Protein AF-A0AAU3M8M6-F1 (afdb_monomer_lite)

Sequence (245 aa):
MRLLRQAVAAGRGLPVDLGVGVGWRAYPLQCPDAAHIHREDGTSAPWRAQISAIELTFELHMLRAAVYVFVAALSLMRDSEVQEIQRDAVRTYFGSPAIVSRKTKMDPARPELHWWIIEPVAEALAVLEELSWHSTHLFVALAPPTGKQAHTEPGIQSEAEIDFFINGVNTTAHQPGLAKIPPAHVRSHMFRKTMSQLAGREPDSEIALGLQLKHAARRAFANRTTQAYAQMDASWAKEFDTELQ

Structure (mmCIF, N/CA/C/O backbone):
data_AF-A0AAU3M8M6-F1
#
_entry.id   AF-A0AAU3M8M6-F1
#
loop_
_atom_site.group_PDB
_atom_site.id
_atom_site.type_symbol
_atom_site.label_atom_id
_atom_site.label_alt_id
_atom_site.label_comp_id
_atom_site.label_asym_id
_atom_site.label_entity_id
_atom_site.label_seq_id
_atom_site.pdbx_PDB_ins_code
_atom_site.Cartn_x
_atom_site.Cartn_y
_atom_site.Cartn_z
_atom_site.occupancy
_atom_site.B_iso_or_equiv
_atom_site.auth_seq_id
_atom_site.auth_comp_id
_atom_site.auth_asym_id
_atom_site.auth_atom_id
_atom_site.pdbx_PDB_model_num
ATOM 1 N N . MET A 1 1 ? -30.206 -4.892 7.466 1.00 55.91 1 MET A N 1
ATOM 2 C CA . MET A 1 1 ? -31.264 -4.514 8.445 1.00 55.91 1 MET A CA 1
ATOM 3 C C . MET A 1 1 ? -31.462 -5.493 9.610 1.00 55.91 1 MET A C 1
ATOM 5 O O . MET A 1 1 ? -31.703 -5.018 10.713 1.00 55.91 1 MET A O 1
ATOM 9 N N . ARG A 1 2 ? -31.397 -6.823 9.419 1.00 69.44 2 ARG A N 1
ATOM 10 C CA . ARG A 1 2 ? -31.685 -7.817 10.481 1.00 69.44 2 ARG A CA 1
ATOM 11 C C . ARG A 1 2 ? -30.751 -7.719 11.701 1.00 69.44 2 ARG A C 1
ATOM 13 O O . ARG A 1 2 ? -31.241 -7.665 12.823 1.00 69.44 2 ARG A O 1
ATOM 20 N N . LEU A 1 3 ? -29.442 -7.602 11.466 1.00 66.12 3 LEU A N 1
ATOM 21 C CA . LEU A 1 3 ? -28.418 -7.455 12.514 1.00 66.12 3 LEU A CA 1
ATOM 22 C C . LEU A 1 3 ? -28.620 -6.197 13.373 1.00 66.12 3 LEU A C 1
ATOM 24 O O . LEU A 1 3 ? -28.577 -6.273 14.598 1.00 66.12 3 LEU A O 1
ATOM 28 N N . LEU A 1 4 ? -28.927 -5.060 12.739 1.00 65.44 4 LEU A N 1
ATOM 29 C CA . LEU A 1 4 ? -29.170 -3.796 13.440 1.00 65.44 4 LEU A CA 1
ATOM 30 C C . LEU A 1 4 ? -30.402 -3.892 14.357 1.00 65.44 4 LEU A C 1
ATOM 32 O O . LEU A 1 4 ? -30.331 -3.529 15.525 1.00 65.44 4 LEU A O 1
ATOM 36 N N . ARG A 1 5 ? -31.516 -4.455 13.861 1.00 71.00 5 ARG A N 1
ATOM 37 C CA . ARG A 1 5 ? -32.740 -4.646 14.664 1.00 71.00 5 ARG A CA 1
ATOM 38 C C . ARG A 1 5 ? -32.508 -5.569 15.865 1.00 71.00 5 ARG A C 1
ATOM 40 O O . ARG A 1 5 ? -33.007 -5.284 16.947 1.00 71.00 5 ARG A O 1
ATOM 47 N N . GLN A 1 6 ? -31.731 -6.640 15.693 1.00 72.88 6 GLN A N 1
ATOM 48 C CA . GLN A 1 6 ? -31.365 -7.543 16.791 1.00 72.88 6 GLN A CA 1
ATOM 49 C C . GLN A 1 6 ? -30.476 -6.857 17.836 1.00 72.88 6 GLN A C 1
ATOM 51 O O . GLN A 1 6 ? -30.674 -7.058 19.030 1.00 72.88 6 GLN A O 1
ATOM 56 N N . ALA A 1 7 ? -29.516 -6.033 17.409 1.00 69.75 7 ALA A N 1
ATOM 57 C CA . ALA A 1 7 ? -28.653 -5.290 18.324 1.00 69.75 7 ALA A CA 1
ATOM 58 C C . ALA A 1 7 ? -29.422 -4.224 19.124 1.00 69.75 7 ALA A C 1
ATOM 60 O O . ALA A 1 7 ? -29.178 -4.077 20.322 1.00 69.75 7 ALA A O 1
ATOM 61 N N . VAL A 1 8 ? -30.388 -3.550 18.488 1.00 72.50 8 VAL A N 1
ATOM 62 C CA . VAL A 1 8 ? -31.309 -2.608 19.144 1.00 72.50 8 VAL A CA 1
ATOM 63 C C . VAL A 1 8 ? -32.175 -3.322 20.182 1.00 72.50 8 VAL A C 1
ATOM 65 O O . VAL A 1 8 ? -32.212 -2.887 21.329 1.00 72.50 8 VAL A O 1
ATOM 68 N N . ALA A 1 9 ? -32.809 -4.442 19.817 1.00 75.44 9 ALA A N 1
ATOM 69 C CA . ALA A 1 9 ? -33.641 -5.225 20.736 1.00 75.44 9 ALA A CA 1
ATOM 70 C C . ALA A 1 9 ? -32.854 -5.763 21.946 1.00 75.44 9 ALA A C 1
ATOM 72 O O . ALA A 1 9 ? -33.399 -5.870 23.038 1.00 75.44 9 ALA A O 1
ATOM 73 N N . ALA A 1 10 ? -31.565 -6.061 21.762 1.00 76.50 10 ALA A N 1
ATOM 74 C CA . ALA A 1 10 ? -30.670 -6.520 22.821 1.00 76.50 10 ALA A CA 1
ATOM 75 C C . ALA A 1 10 ? -30.038 -5.381 23.651 1.00 76.50 10 ALA A C 1
ATOM 77 O O . ALA A 1 10 ? -29.190 -5.653 24.495 1.00 76.50 10 ALA A O 1
ATOM 78 N N . GLY A 1 11 ? -30.378 -4.110 23.394 1.00 73.62 11 GLY A N 1
ATOM 79 C CA . GLY A 1 11 ? -29.867 -2.969 24.164 1.00 73.62 11 GLY A CA 1
ATOM 80 C C . GLY A 1 11 ? -28.364 -2.699 24.014 1.00 73.62 11 GLY A C 1
ATOM 81 O O . GLY A 1 11 ? -27.801 -1.942 24.799 1.00 73.62 11 GLY A O 1
ATOM 82 N N . ARG A 1 12 ? -27.698 -3.264 22.997 1.00 72.19 12 ARG A N 1
ATOM 83 C CA . ARG A 1 12 ? -26.227 -3.231 22.824 1.00 72.19 12 ARG A CA 1
ATOM 84 C C . ARG A 1 12 ? -25.666 -1.903 22.291 1.00 72.19 12 ARG A C 1
ATOM 86 O O . ARG A 1 12 ? -24.625 -1.889 21.643 1.00 72.19 12 ARG A O 1
ATOM 93 N N . GLY A 1 13 ? -26.382 -0.800 22.483 1.00 70.88 13 GLY A N 1
ATOM 94 C CA . GLY A 1 13 ? -25.995 0.493 21.924 1.00 70.88 13 GLY A CA 1
ATOM 95 C C . GLY A 1 13 ? -25.036 1.233 22.848 1.00 70.88 13 GLY A C 1
ATOM 96 O O . GLY A 1 13 ? -25.427 1.550 23.971 1.00 70.88 13 GLY A O 1
ATOM 97 N N . LEU A 1 14 ? -23.835 1.552 22.375 1.00 72.44 14 LEU A N 1
ATOM 98 C CA . LEU A 1 14 ? -22.870 2.397 23.079 1.00 72.44 14 LEU A CA 1
ATOM 99 C C . LEU A 1 14 ? -23.146 3.875 22.772 1.00 72.44 14 LEU A C 1
ATOM 101 O O . LEU A 1 14 ? -23.375 4.201 21.605 1.00 72.44 14 LEU A O 1
ATOM 105 N N . PRO A 1 15 ? -23.150 4.776 23.768 1.00 68.94 15 PRO A N 1
ATOM 106 C CA . PRO A 1 15 ? -23.273 6.207 23.510 1.00 68.94 15 PRO A CA 1
ATOM 107 C C . PRO A 1 15 ? -22.073 6.698 22.695 1.00 68.94 15 PRO A C 1
ATOM 109 O O . PRO A 1 15 ? -20.937 6.307 22.955 1.00 68.94 15 PRO A O 1
ATOM 112 N N . VAL A 1 16 ? -22.335 7.540 21.698 1.00 67.44 16 VAL A N 1
ATOM 113 C CA . VAL A 1 16 ? -21.292 8.153 20.870 1.00 67.44 16 VAL A CA 1
ATOM 114 C C . VAL A 1 16 ? -21.101 9.591 21.325 1.00 67.44 16 VAL A C 1
ATOM 116 O O . VAL A 1 16 ? -22.020 10.395 21.195 1.00 67.44 16 VAL A O 1
ATOM 119 N N . ASP A 1 17 ? -19.907 9.918 21.814 1.00 58.53 17 ASP A N 1
ATOM 120 C CA . ASP A 1 17 ? -19.532 11.280 22.206 1.00 58.53 17 ASP A CA 1
ATOM 121 C C . ASP A 1 17 ? -18.518 11.856 21.205 1.00 58.53 17 ASP A C 1
ATOM 123 O O . ASP A 1 17 ? -17.348 12.074 21.4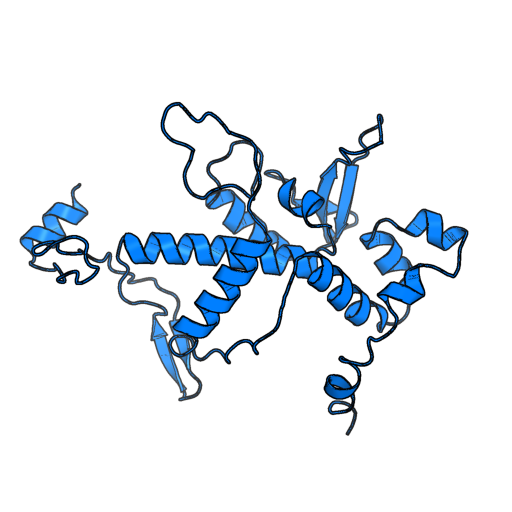98 1.00 58.53 17 ASP A O 1
ATOM 127 N N . LEU A 1 18 ? -18.951 11.986 19.946 1.00 56.84 18 LEU A N 1
ATOM 128 C CA . LEU A 1 18 ? -18.121 12.474 18.830 1.00 56.84 18 LEU A CA 1
ATOM 129 C C . LEU A 1 18 ? -18.591 13.841 18.307 1.00 56.84 18 LEU A C 1
ATOM 131 O O . LEU A 1 18 ? -18.377 14.169 17.144 1.00 56.84 18 LEU A O 1
ATOM 135 N N . GLY A 1 19 ? -19.303 14.631 19.118 1.00 54.50 19 GLY A N 1
ATOM 136 C CA . GLY A 1 19 ? -19.826 15.938 18.686 1.00 54.50 19 GLY A CA 1
ATOM 137 C C . GLY A 1 19 ? -20.916 15.870 17.601 1.00 54.50 19 GLY A C 1
ATOM 138 O O . GLY A 1 19 ? -21.359 16.901 17.108 1.00 54.50 19 GLY A O 1
ATOM 139 N N . VAL A 1 20 ? -21.398 14.668 17.259 1.00 55.75 20 VAL A N 1
ATOM 140 C CA . VAL A 1 20 ? -22.458 14.399 16.260 1.00 55.75 20 VAL A CA 1
ATOM 141 C C . VAL A 1 20 ? -23.884 14.623 16.802 1.00 55.75 20 VAL A C 1
ATOM 143 O O . VAL A 1 20 ? -24.872 14.306 16.139 1.00 55.75 20 VAL A O 1
ATOM 146 N N . GLY A 1 21 ? -23.998 15.200 18.003 1.00 53.03 21 GLY A N 1
ATOM 147 C CA . GLY A 1 21 ? -25.251 15.470 18.709 1.00 53.03 21 GLY A CA 1
ATOM 148 C C . GLY A 1 21 ? -25.563 14.450 19.810 1.00 53.03 21 GLY A C 1
ATOM 149 O O . GLY A 1 21 ? -25.192 13.280 19.737 1.00 53.03 21 GLY A O 1
ATOM 150 N N . VAL A 1 22 ? -26.264 14.904 20.851 1.00 58.38 22 VAL A N 1
ATOM 151 C CA . VAL A 1 22 ? -26.694 14.071 21.985 1.00 58.38 22 VAL A CA 1
ATOM 152 C C . VAL A 1 22 ? -27.741 13.054 21.512 1.00 58.38 22 VAL A C 1
ATOM 154 O O . VAL A 1 22 ? -28.712 13.428 20.858 1.00 58.38 22 VAL A O 1
ATOM 157 N N . GLY A 1 23 ? -27.572 11.773 21.860 1.00 67.12 23 GLY A N 1
ATOM 158 C CA . GLY A 1 23 ? -28.586 10.726 21.643 1.00 67.12 23 GLY A CA 1
ATOM 159 C C . GLY A 1 23 ? -28.255 9.664 20.588 1.00 67.12 23 GLY A C 1
ATOM 160 O O . GLY A 1 23 ? -29.011 8.701 20.451 1.00 67.12 23 GLY A O 1
ATOM 161 N N . TRP A 1 24 ? -27.126 9.771 19.883 1.00 69.94 24 TRP A N 1
ATOM 162 C CA . TRP A 1 24 ? -26.674 8.720 18.967 1.00 69.94 24 TRP A CA 1
ATOM 163 C C . TRP A 1 24 ? -26.072 7.527 19.717 1.00 69.94 24 TRP A C 1
ATOM 165 O O . TRP A 1 24 ? -25.295 7.683 20.662 1.00 69.94 24 TRP A O 1
ATOM 175 N N . ARG A 1 25 ? -26.421 6.315 19.266 1.00 73.00 25 ARG A N 1
ATOM 176 C CA . ARG A 1 25 ? -25.847 5.059 19.760 1.00 73.00 25 ARG A CA 1
ATOM 177 C C . ARG A 1 25 ? -25.165 4.294 18.634 1.00 73.00 25 ARG A C 1
ATOM 179 O O . ARG A 1 25 ? -25.778 4.037 17.599 1.00 73.00 25 ARG A O 1
ATOM 186 N N . ALA A 1 26 ? -23.923 3.887 18.860 1.00 73.19 26 ALA A N 1
ATOM 187 C CA . ALA A 1 26 ? -23.225 2.938 18.011 1.00 73.19 26 ALA A CA 1
ATOM 188 C C . ALA A 1 26 ? -23.625 1.515 18.405 1.00 73.19 26 ALA A C 1
ATOM 190 O O . ALA A 1 26 ? -23.747 1.199 19.586 1.00 73.19 26 ALA A O 1
ATOM 191 N N . TYR A 1 27 ? -23.794 0.645 17.413 1.00 79.62 27 TYR A N 1
ATOM 192 C CA . TYR A 1 27 ? -24.016 -0.785 17.617 1.00 79.62 27 TYR A CA 1
ATOM 193 C C . TYR A 1 27 ? -22.867 -1.546 16.957 1.00 79.62 27 TYR A C 1
ATOM 195 O O . TYR A 1 27 ? -22.965 -1.862 15.768 1.00 79.62 27 TYR A O 1
ATOM 203 N N . PRO A 1 28 ? -21.766 -1.790 17.688 1.00 81.75 28 PRO A N 1
ATOM 204 C CA . PRO A 1 28 ? -20.617 -2.496 17.149 1.00 81.75 28 PRO A CA 1
ATOM 205 C C . PRO A 1 28 ? -20.985 -3.905 16.684 1.00 81.75 28 PRO A C 1
ATOM 207 O O . PRO A 1 28 ? -21.738 -4.634 17.343 1.00 81.75 28 PRO A O 1
ATOM 210 N N . LEU A 1 29 ? -20.427 -4.293 15.545 1.00 84.19 29 LEU A N 1
ATOM 211 C CA . LEU A 1 29 ? -20.425 -5.671 15.084 1.00 84.19 29 LEU A CA 1
ATOM 212 C C . LEU A 1 29 ? -19.464 -6.469 15.967 1.00 84.19 29 LEU A C 1
ATOM 214 O O . LEU A 1 29 ? -18.397 -5.975 16.320 1.00 84.19 29 LEU A O 1
ATOM 218 N N . GLN A 1 30 ? -19.858 -7.683 16.349 1.00 86.94 30 GLN A N 1
ATOM 219 C CA . GLN A 1 30 ? -18.946 -8.598 17.036 1.00 86.94 30 GLN A CA 1
ATOM 220 C C . GLN A 1 30 ? -17.958 -9.168 16.020 1.00 86.94 30 GLN A C 1
ATOM 222 O O . GLN A 1 30 ? -18.367 -9.505 14.908 1.00 86.94 30 GLN A O 1
ATOM 227 N N . CYS A 1 31 ? -16.704 -9.328 16.429 1.00 87.38 31 CYS A N 1
ATOM 228 C CA . CYS A 1 31 ? -15.645 -9.916 15.615 1.00 87.38 31 CYS A CA 1
ATOM 229 C C . CYS A 1 31 ? -15.162 -11.226 16.267 1.00 87.38 31 CYS A C 1
ATOM 231 O O . CYS A 1 31 ? -14.062 -11.257 16.815 1.00 87.38 31 CYS A O 1
ATOM 233 N N . PRO A 1 32 ? -15.984 -12.294 16.285 1.00 87.19 32 PRO A N 1
ATOM 234 C CA . PRO A 1 32 ? -15.625 -13.545 16.959 1.00 87.19 32 PRO A CA 1
ATOM 235 C C . PRO A 1 32 ? -14.409 -14.233 16.324 1.00 87.19 32 PRO A C 1
ATOM 237 O O . PRO A 1 32 ? -13.659 -14.896 17.029 1.00 87.19 32 PRO A O 1
ATOM 240 N N . ASP A 1 33 ? -14.197 -14.015 15.024 1.00 87.94 33 ASP A N 1
ATOM 241 C CA . ASP A 1 33 ? -13.114 -14.617 14.239 1.00 87.94 33 ASP A CA 1
ATOM 242 C C . ASP A 1 33 ? -11.912 -13.669 14.075 1.00 87.94 33 ASP A C 1
ATOM 244 O O . ASP A 1 33 ? -11.086 -13.841 13.179 1.00 87.94 33 ASP A O 1
ATOM 248 N N . ALA A 1 34 ? -11.821 -12.616 14.899 1.00 87.69 34 ALA A N 1
ATOM 249 C CA . ALA A 1 34 ? -10.684 -11.707 14.851 1.00 87.69 34 ALA A CA 1
ATOM 250 C C . ALA A 1 34 ? -9.384 -12.452 15.180 1.00 87.69 34 ALA A C 1
ATOM 252 O O . ALA A 1 34 ? -9.302 -13.168 16.180 1.00 87.69 34 ALA A O 1
ATOM 253 N N . ALA A 1 35 ? -8.352 -12.229 14.363 1.00 87.56 35 ALA A N 1
ATOM 254 C CA . ALA A 1 35 ? -7.033 -12.807 14.579 1.00 87.56 35 ALA A CA 1
ATOM 255 C C . ALA A 1 35 ? -6.506 -12.469 15.980 1.00 87.56 35 ALA A C 1
ATOM 257 O O . ALA A 1 35 ? -6.684 -11.353 16.468 1.00 87.56 35 ALA A O 1
ATOM 258 N N . HIS A 1 36 ? -5.853 -13.428 16.627 1.00 88.25 36 HIS A N 1
ATOM 259 C CA . HIS A 1 36 ? -5.263 -13.231 17.944 1.00 88.25 36 HIS A CA 1
ATOM 260 C C . HIS A 1 36 ? -3.882 -12.582 17.837 1.00 88.25 36 HIS A C 1
ATOM 262 O O . HIS A 1 36 ? -3.052 -13.002 17.036 1.00 88.25 36 HIS A O 1
ATOM 268 N N . ILE A 1 37 ? -3.627 -11.583 18.681 1.00 85.75 37 ILE A N 1
ATOM 269 C CA . ILE A 1 37 ? -2.333 -10.911 18.795 1.00 85.75 37 ILE A CA 1
ATOM 270 C C . ILE A 1 37 ? -1.634 -11.402 20.052 1.00 85.75 37 ILE A C 1
ATOM 272 O O . ILE A 1 37 ? -2.220 -11.405 21.138 1.00 85.75 37 ILE A O 1
ATOM 276 N N . HIS A 1 38 ? -0.376 -11.797 19.886 1.00 83.75 38 HIS A N 1
ATOM 277 C CA . HIS A 1 38 ? 0.538 -12.087 20.981 1.00 83.75 38 HIS A CA 1
ATOM 278 C C . HIS A 1 38 ? 1.194 -10.790 21.441 1.00 83.75 38 HIS A C 1
ATOM 280 O O . HIS A 1 38 ? 1.774 -10.068 20.634 1.00 83.75 38 HIS A O 1
ATOM 286 N N . ARG A 1 39 ? 1.082 -10.492 22.732 1.00 78.62 39 ARG A N 1
ATOM 287 C CA . ARG A 1 39 ? 1.685 -9.308 23.344 1.00 78.62 39 ARG A CA 1
ATOM 288 C C . ARG A 1 39 ? 3.022 -9.651 23.990 1.00 78.62 39 ARG A C 1
ATOM 290 O O . ARG A 1 39 ? 3.285 -10.808 24.313 1.00 78.62 39 ARG A O 1
ATOM 297 N N . GLU A 1 40 ? 3.839 -8.627 24.224 1.00 76.88 40 GLU A N 1
ATOM 298 C CA . GLU A 1 40 ? 5.141 -8.760 24.897 1.00 76.88 40 GLU A CA 1
ATOM 299 C C . GLU A 1 40 ? 5.027 -9.362 26.307 1.00 76.88 40 GLU A C 1
ATOM 301 O O . GLU A 1 40 ? 5.936 -10.049 26.764 1.00 76.88 40 GLU A O 1
ATOM 306 N N . ASP A 1 41 ? 3.889 -9.167 26.978 1.00 81.19 41 ASP A N 1
ATOM 307 C CA . ASP A 1 41 ? 3.590 -9.741 28.295 1.00 81.19 41 ASP A CA 1
ATOM 308 C C . ASP A 1 41 ? 3.215 -11.240 28.260 1.00 81.19 41 ASP A C 1
ATOM 310 O O . ASP A 1 41 ? 2.864 -11.820 29.289 1.00 81.19 41 ASP A O 1
ATOM 314 N N . GLY A 1 42 ? 3.276 -11.881 27.086 1.00 83.31 42 GLY A N 1
ATOM 315 C CA . GLY A 1 42 ? 2.946 -13.291 26.878 1.00 83.31 42 GLY A CA 1
ATOM 316 C C . GLY A 1 42 ? 1.447 -13.578 26.762 1.00 83.31 42 GLY A C 1
ATOM 317 O O . GLY A 1 42 ? 1.058 -14.728 26.546 1.00 83.31 42 GLY A O 1
ATOM 318 N N . THR A 1 43 ? 0.585 -12.562 26.877 1.00 84.94 43 THR A N 1
ATOM 319 C CA . THR A 1 43 ? -0.859 -12.736 26.705 1.00 84.94 43 THR A CA 1
ATOM 320 C C . THR A 1 43 ? -1.248 -12.809 25.231 1.00 84.94 43 THR A C 1
ATOM 322 O O . THR A 1 43 ? -0.577 -12.281 24.342 1.00 84.94 43 THR A O 1
ATOM 325 N N . SER A 1 44 ? -2.376 -13.470 24.967 1.00 86.69 44 SER A N 1
ATOM 326 C CA . SER A 1 44 ? -3.021 -13.492 23.658 1.00 86.69 44 SER A CA 1
ATOM 327 C C . SER A 1 44 ? -4.448 -12.983 23.792 1.00 86.69 44 SER A C 1
ATOM 329 O O . SER A 1 44 ? -5.178 -13.382 24.700 1.00 86.69 44 SER A O 1
ATOM 331 N N . ALA A 1 45 ? -4.850 -12.093 22.895 1.00 85.19 45 ALA A N 1
ATOM 332 C CA . ALA A 1 45 ? -6.224 -11.619 22.801 1.00 85.19 45 ALA A CA 1
ATOM 333 C C . ALA A 1 45 ? -6.585 -11.376 21.335 1.00 85.19 45 ALA A C 1
ATOM 335 O O . ALA A 1 45 ? -5.682 -11.106 20.540 1.00 85.19 45 ALA A O 1
ATOM 336 N N . PRO A 1 46 ? -7.878 -11.418 20.968 1.00 88.62 46 PRO A N 1
ATOM 337 C CA . PRO A 1 46 ? -8.290 -10.987 19.640 1.00 88.62 46 PRO A CA 1
ATOM 338 C C . PRO A 1 46 ? -7.800 -9.558 19.391 1.00 88.62 46 PRO A C 1
ATOM 340 O O . PRO A 1 46 ? -7.884 -8.709 20.283 1.00 88.62 46 PRO A O 1
ATOM 343 N N . TRP A 1 47 ? -7.331 -9.289 18.172 1.00 85.25 47 TRP A N 1
ATOM 344 C CA . TRP A 1 47 ? -6.942 -7.955 17.710 1.00 85.25 47 TRP A CA 1
ATOM 345 C C . TRP A 1 47 ? -8.031 -6.936 18.031 1.00 85.25 47 TRP A C 1
ATOM 347 O O . TRP A 1 47 ? -7.752 -5.832 18.495 1.00 85.25 47 TRP A O 1
ATOM 357 N N . ARG A 1 48 ? -9.290 -7.342 17.839 1.00 86.12 48 ARG A N 1
ATOM 358 C CA . ARG A 1 48 ? -10.454 -6.533 18.159 1.00 86.12 48 ARG A CA 1
ATOM 359 C C . ARG A 1 48 ? -11.652 -7.432 18.455 1.00 86.12 48 ARG A C 1
ATOM 361 O O . ARG A 1 48 ? -11.988 -8.290 17.652 1.00 86.12 48 ARG A O 1
ATOM 368 N N . ALA A 1 49 ? -12.327 -7.222 19.585 1.00 88.25 49 ALA A N 1
ATOM 369 C CA . ALA A 1 49 ? -13.529 -7.991 19.931 1.00 88.25 49 ALA A CA 1
ATOM 370 C C . ALA A 1 49 ? -14.795 -7.464 19.227 1.00 88.25 49 ALA A C 1
ATOM 372 O O . ALA A 1 49 ? -15.734 -8.218 18.964 1.00 88.25 49 ALA A O 1
ATOM 373 N N . GLN A 1 50 ? -14.837 -6.157 18.949 1.00 88.25 50 GLN A N 1
ATOM 374 C CA . GLN A 1 50 ? -15.980 -5.474 18.346 1.00 88.25 50 GLN A CA 1
ATOM 375 C C . GLN A 1 50 ? -15.540 -4.298 17.473 1.00 88.25 50 GLN A C 1
ATOM 377 O O . GLN A 1 50 ? -14.566 -3.618 17.796 1.00 88.25 50 GLN A O 1
ATOM 382 N N . ILE A 1 51 ? -16.289 -4.010 16.410 1.00 86.81 51 ILE A N 1
ATOM 383 C CA . ILE A 1 51 ? -16.008 -2.885 15.514 1.00 86.81 51 ILE A CA 1
ATOM 384 C C . ILE A 1 51 ? -17.280 -2.111 15.158 1.00 86.81 51 ILE A C 1
ATOM 386 O O . ILE A 1 51 ? -18.286 -2.678 14.728 1.00 86.81 51 ILE A O 1
ATOM 390 N N . SER A 1 52 ? -17.267 -0.797 15.360 1.00 84.75 52 SER A N 1
ATOM 391 C CA . SER A 1 52 ? -18.322 0.098 14.876 1.00 84.75 52 SER A CA 1
ATOM 392 C C . SER A 1 52 ? -18.137 0.427 13.392 1.00 84.75 52 SER A C 1
ATOM 394 O O . SER A 1 52 ? -17.069 0.233 12.822 1.00 84.75 52 SER A O 1
ATOM 396 N N . ALA A 1 53 ? -19.172 0.972 12.746 1.00 81.56 53 ALA A N 1
ATOM 397 C CA . ALA A 1 53 ? -19.080 1.382 11.340 1.00 81.56 53 ALA A CA 1
ATOM 398 C C . ALA A 1 53 ? -18.039 2.499 11.103 1.00 81.56 53 ALA A C 1
ATOM 400 O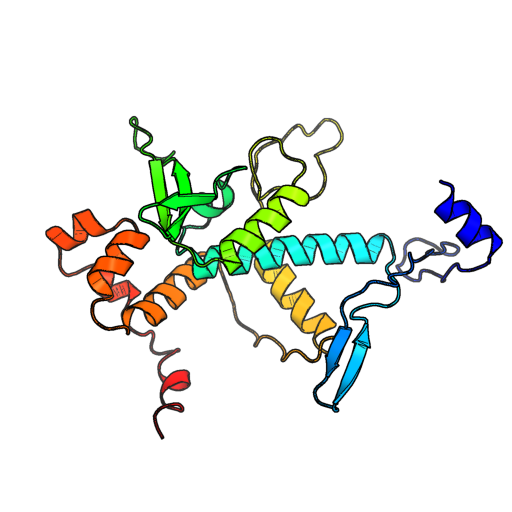 O . ALA A 1 53 ? -17.399 2.536 10.052 1.00 81.56 53 ALA A O 1
ATOM 401 N N . ILE A 1 54 ? -17.856 3.391 12.084 1.00 82.25 54 ILE A N 1
ATOM 402 C CA . ILE A 1 54 ? -16.862 4.474 12.023 1.00 82.25 54 ILE A CA 1
ATOM 403 C C . ILE A 1 54 ? -15.456 3.883 12.109 1.00 82.25 54 ILE A C 1
ATOM 405 O O . ILE A 1 54 ? -14.612 4.183 11.270 1.00 82.25 54 ILE A O 1
ATOM 409 N N . GLU A 1 55 ? -15.225 2.995 13.078 1.00 85.44 55 GLU A N 1
ATOM 410 C CA .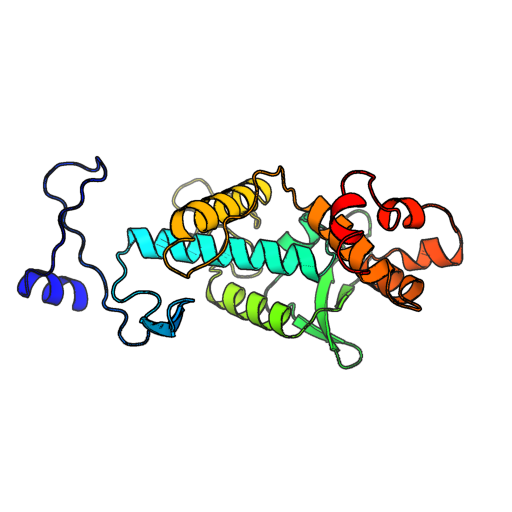 GLU A 1 55 ? -13.939 2.310 13.220 1.00 85.44 55 GLU A CA 1
ATOM 411 C C . GLU A 1 55 ? -13.638 1.454 11.995 1.00 85.44 55 GLU A C 1
ATOM 413 O O . GLU A 1 55 ? -12.537 1.532 11.478 1.00 85.44 55 GLU A O 1
ATOM 418 N N . LEU A 1 56 ? -14.617 0.724 11.457 1.00 87.69 56 LEU A N 1
ATOM 419 C CA . LEU A 1 56 ? -14.437 -0.050 10.229 1.00 87.69 56 LEU A CA 1
ATOM 420 C C . LEU A 1 56 ? -13.992 0.836 9.060 1.00 87.69 56 LEU A C 1
ATOM 422 O O . LEU A 1 56 ? -13.089 0.460 8.325 1.00 87.69 56 LEU A O 1
ATOM 426 N N . THR A 1 57 ? -14.578 2.025 8.908 1.00 87.50 57 THR A N 1
ATOM 427 C CA . THR A 1 57 ? -14.152 2.979 7.870 1.00 87.50 57 THR A CA 1
ATOM 428 C C . THR A 1 57 ? -12.693 3.396 8.061 1.00 87.50 57 THR A C 1
ATOM 430 O O . THR A 1 57 ? -11.937 3.441 7.092 1.00 87.50 57 THR A O 1
ATOM 433 N N . PHE A 1 58 ? -12.285 3.654 9.307 1.00 89.25 58 PHE A N 1
ATOM 434 C CA . PHE A 1 58 ? -10.898 3.968 9.639 1.00 89.25 58 PHE A CA 1
ATOM 435 C C . PHE A 1 58 ? -9.965 2.788 9.345 1.00 89.25 58 PHE A C 1
ATOM 437 O O . PHE A 1 58 ? -8.957 2.983 8.679 1.00 89.25 58 PHE A O 1
ATOM 444 N N . GLU A 1 59 ? -10.313 1.570 9.772 1.00 90.50 59 GLU A N 1
ATOM 445 C CA . GLU A 1 59 ? -9.493 0.368 9.565 1.00 90.50 59 GLU A CA 1
ATOM 446 C C . GLU A 1 59 ? -9.332 0.028 8.078 1.00 90.50 59 GLU A C 1
ATOM 448 O O . GLU A 1 59 ? -8.243 -0.337 7.651 1.00 90.50 59 GLU A O 1
ATOM 453 N N . LEU A 1 60 ? -10.375 0.199 7.258 1.00 93.56 60 LEU A N 1
ATOM 454 C CA . LEU A 1 60 ? -10.275 0.005 5.807 1.00 93.56 60 LEU A CA 1
ATOM 455 C C . LEU A 1 60 ? -9.359 1.050 5.154 1.00 93.56 60 LEU A C 1
ATOM 457 O O . LEU A 1 60 ? -8.614 0.729 4.226 1.00 93.56 60 LEU A O 1
ATOM 461 N N . HIS A 1 61 ? -9.382 2.299 5.636 1.00 94.75 61 HIS A N 1
ATOM 462 C CA . HIS A 1 61 ? -8.457 3.336 5.161 1.00 94.75 61 HIS A CA 1
ATOM 463 C C . HIS A 1 61 ? -7.039 3.002 5.594 1.00 94.75 61 HIS A C 1
ATOM 465 O O . HIS A 1 61 ? -6.126 3.040 4.772 1.00 94.75 61 HIS A O 1
ATOM 471 N N . MET A 1 62 ? -6.876 2.572 6.841 1.00 94.50 62 MET A N 1
ATOM 472 C CA . MET A 1 62 ? -5.595 2.137 7.367 1.00 94.50 62 MET A CA 1
ATOM 473 C C . MET A 1 62 ? -5.046 0.991 6.508 1.00 94.50 62 MET A C 1
ATOM 475 O O . MET A 1 62 ? -3.927 1.075 6.015 1.00 94.50 62 MET A O 1
ATOM 479 N N . LEU A 1 63 ? -5.852 -0.033 6.222 1.00 95.31 63 LEU A N 1
ATOM 480 C CA . LEU A 1 63 ? -5.460 -1.171 5.394 1.00 95.31 63 LEU A CA 1
ATOM 481 C C . LEU A 1 63 ? -5.002 -0.743 3.993 1.00 95.31 63 LEU A C 1
ATOM 483 O O . LEU A 1 63 ? -3.932 -1.156 3.551 1.00 95.31 63 LEU A O 1
ATOM 487 N N . ARG A 1 64 ? -5.745 0.140 3.312 1.00 97.00 64 ARG A N 1
ATOM 488 C CA . ARG A 1 64 ? -5.309 0.691 2.017 1.00 97.00 64 ARG A CA 1
ATOM 489 C C . ARG A 1 64 ? -3.981 1.447 2.135 1.00 97.00 64 ARG A C 1
ATOM 491 O O . ARG A 1 64 ? -3.107 1.265 1.288 1.00 97.00 64 ARG A O 1
ATOM 498 N N . ALA A 1 65 ? -3.820 2.272 3.169 1.00 97.06 65 ALA A N 1
ATOM 499 C CA . ALA A 1 65 ? -2.602 3.042 3.399 1.00 97.06 65 ALA A CA 1
ATOM 500 C C . ALA A 1 65 ? -1.394 2.130 3.696 1.00 97.06 65 ALA A C 1
ATOM 502 O O . ALA A 1 65 ? -0.316 2.346 3.140 1.00 97.06 65 ALA A O 1
ATOM 503 N N . ALA A 1 66 ? -1.584 1.067 4.489 1.00 96.50 66 ALA A N 1
ATOM 504 C CA . ALA A 1 66 ? -0.584 0.023 4.728 1.00 96.50 66 ALA A CA 1
ATOM 505 C C . ALA A 1 66 ? -0.147 -0.639 3.423 1.00 96.50 66 ALA A C 1
ATOM 507 O O . ALA A 1 66 ? 1.050 -0.718 3.148 1.00 96.50 66 ALA A O 1
ATOM 508 N N . VAL A 1 67 ? -1.109 -1.085 2.606 1.00 97.81 67 VAL A N 1
ATOM 509 C CA . VAL A 1 67 ? -0.817 -1.721 1.316 1.00 97.81 67 VAL A CA 1
ATOM 510 C C . VAL A 1 67 ? -0.051 -0.759 0.412 1.00 97.81 67 VAL A C 1
ATOM 512 O O . VAL A 1 67 ? 0.950 -1.155 -0.178 1.00 97.81 67 VAL A O 1
ATOM 515 N N . TYR A 1 68 ? -0.454 0.513 0.345 1.00 97.75 68 TYR A N 1
ATOM 516 C CA . TYR A 1 68 ? 0.266 1.520 -0.434 1.00 97.75 68 TYR A CA 1
ATOM 517 C C . TYR A 1 68 ? 1.726 1.666 0.021 1.00 97.75 68 TYR A C 1
ATOM 519 O O . TYR A 1 68 ? 2.633 1.562 -0.806 1.00 97.75 68 TYR A O 1
ATOM 527 N N . VAL A 1 69 ? 1.969 1.863 1.322 1.00 97.19 69 VAL A N 1
ATOM 528 C CA . VAL A 1 69 ? 3.324 1.998 1.888 1.00 97.19 69 VAL A CA 1
ATOM 529 C C . VAL A 1 69 ? 4.166 0.757 1.589 1.00 97.19 69 VAL A C 1
ATOM 531 O O . VAL A 1 69 ? 5.298 0.876 1.118 1.00 97.19 69 VAL A O 1
ATOM 534 N N . PHE A 1 70 ? 3.606 -0.430 1.813 1.00 97.75 70 PHE A N 1
ATOM 535 C CA . PHE A 1 70 ? 4.298 -1.701 1.626 1.00 97.75 70 PHE A CA 1
ATOM 536 C C . PHE A 1 70 ? 4.665 -1.952 0.157 1.00 97.75 70 PHE A C 1
ATOM 538 O O . PHE A 1 70 ? 5.820 -2.244 -0.162 1.00 97.75 70 PHE A O 1
ATOM 545 N N . VAL A 1 71 ? 3.710 -1.753 -0.758 1.00 97.75 71 VAL A N 1
ATOM 546 C CA . VAL A 1 71 ? 3.927 -1.888 -2.205 1.00 97.75 71 VAL A CA 1
ATOM 547 C C . VAL A 1 71 ? 4.933 -0.848 -2.695 1.00 97.75 71 VAL A C 1
ATOM 549 O O . VAL A 1 71 ? 5.868 -1.205 -3.413 1.00 97.75 71 VAL A O 1
ATOM 552 N N . ALA A 1 72 ? 4.802 0.422 -2.301 1.00 96.81 72 ALA A N 1
ATOM 553 C CA . ALA A 1 72 ? 5.727 1.480 -2.710 1.00 96.81 72 ALA A CA 1
ATOM 554 C C . ALA A 1 72 ? 7.164 1.219 -2.222 1.00 96.81 72 ALA A C 1
ATOM 556 O O . ALA A 1 72 ? 8.121 1.487 -2.952 1.00 96.81 72 ALA A O 1
ATOM 557 N N . ALA A 1 73 ? 7.323 0.655 -1.021 1.00 95.81 73 ALA A N 1
ATOM 558 C CA . ALA A 1 73 ? 8.624 0.302 -0.466 1.00 95.81 73 ALA A CA 1
ATOM 559 C C . ALA A 1 73 ? 9.289 -0.880 -1.162 1.00 95.81 73 ALA A C 1
ATOM 561 O O . ALA A 1 73 ? 10.471 -0.796 -1.494 1.00 95.81 73 ALA A O 1
ATOM 562 N N . LEU A 1 74 ? 8.547 -1.954 -1.426 1.00 96.44 74 LEU A N 1
ATOM 563 C CA . LEU A 1 74 ? 9.150 -3.215 -1.862 1.00 96.44 74 LEU A CA 1
ATOM 564 C C . LEU A 1 74 ? 9.134 -3.438 -3.375 1.00 96.44 74 LEU A C 1
ATOM 566 O O . LEU A 1 74 ? 9.931 -4.220 -3.884 1.00 96.44 74 LEU A O 1
ATOM 570 N N . SER A 1 75 ? 8.281 -2.735 -4.122 1.00 95.12 75 SER A N 1
ATOM 571 C CA . SER A 1 75 ? 8.260 -2.835 -5.590 1.00 95.12 75 SER A CA 1
ATOM 572 C C . SER A 1 75 ? 9.333 -1.982 -6.267 1.00 95.12 75 SER A C 1
ATOM 574 O O . SER A 1 75 ? 9.613 -2.166 -7.454 1.00 95.12 75 SER A O 1
ATOM 576 N N . LEU A 1 76 ? 9.920 -1.018 -5.545 1.00 92.75 76 LEU A N 1
ATOM 577 C CA . LEU A 1 76 ? 10.777 0.030 -6.102 1.00 92.75 76 LEU A CA 1
ATOM 578 C C . LEU A 1 76 ? 10.105 0.850 -7.220 1.00 92.75 76 LEU A C 1
ATOM 580 O O . LEU A 1 76 ? 10.809 1.546 -7.947 1.00 92.75 76 LEU A O 1
ATOM 584 N N . MET A 1 77 ? 8.779 0.815 -7.375 1.00 93.62 77 MET A N 1
ATOM 585 C CA . MET A 1 77 ? 8.024 1.617 -8.347 1.00 93.62 77 MET A CA 1
ATOM 586 C C . MET A 1 77 ? 7.990 3.104 -7.944 1.00 93.62 77 MET A C 1
ATOM 588 O O . MET A 1 77 ? 8.240 3.470 -6.798 1.00 93.62 77 MET A O 1
ATOM 592 N N . ARG A 1 78 ? 7.758 4.007 -8.903 1.00 92.06 78 ARG A N 1
ATOM 593 C CA . ARG A 1 78 ? 7.436 5.421 -8.625 1.00 92.06 78 ARG A CA 1
ATOM 594 C C . ARG A 1 78 ? 5.992 5.530 -8.156 1.00 92.06 78 ARG A C 1
ATOM 596 O O . ARG A 1 78 ? 5.171 4.717 -8.557 1.00 92.06 78 ARG A O 1
ATOM 603 N N . ASP A 1 79 ? 5.667 6.603 -7.438 1.00 94.12 79 ASP A N 1
ATOM 604 C CA . ASP A 1 79 ? 4.294 6.895 -6.999 1.00 94.12 79 ASP A CA 1
ATOM 605 C C . ASP A 1 79 ? 3.273 6.758 -8.141 1.00 94.12 79 ASP A C 1
ATOM 607 O O . ASP A 1 79 ? 2.356 5.948 -8.078 1.00 94.12 79 ASP A O 1
ATOM 611 N N . SER A 1 80 ? 3.519 7.441 -9.262 1.00 90.75 80 SER A N 1
ATOM 612 C CA . SER A 1 80 ? 2.655 7.350 -10.444 1.00 90.75 80 SER A CA 1
ATOM 613 C C . SER A 1 80 ? 2.533 5.935 -11.016 1.00 90.75 80 SER A C 1
ATOM 615 O O . SER A 1 80 ? 1.520 5.606 -11.607 1.00 90.75 80 SER A O 1
ATOM 617 N N . GLU A 1 81 ? 3.572 5.105 -10.900 1.00 92.38 81 GLU A N 1
ATOM 618 C CA . GLU A 1 81 ? 3.537 3.718 -11.384 1.00 92.38 81 GLU A CA 1
ATOM 619 C C . GLU A 1 81 ? 2.724 2.836 -10.422 1.00 92.38 81 GLU A C 1
ATOM 621 O O . GLU A 1 81 ? 1.980 1.978 -10.884 1.00 92.38 81 GLU A O 1
ATOM 626 N N . VAL A 1 82 ? 2.833 3.063 -9.105 1.00 95.31 82 VAL A N 1
ATOM 627 C CA . VAL A 1 82 ? 2.035 2.373 -8.076 1.00 95.31 82 VAL A CA 1
ATOM 628 C C . VAL A 1 82 ? 0.553 2.711 -8.226 1.00 95.31 82 VAL A C 1
ATOM 630 O O . VAL A 1 82 ? -0.283 1.816 -8.212 1.00 95.31 82 VAL A O 1
ATOM 633 N N . GLN A 1 83 ? 0.213 3.987 -8.416 1.00 93.38 83 GLN A N 1
ATOM 634 C CA . GLN A 1 83 ? -1.184 4.416 -8.557 1.00 93.38 83 GLN A CA 1
ATOM 635 C C . GLN A 1 83 ? -1.860 3.877 -9.829 1.00 93.38 83 GLN A C 1
ATOM 637 O O . GLN A 1 83 ? -3.071 3.672 -9.844 1.00 93.38 83 GLN A O 1
ATOM 642 N N . GLU A 1 84 ? -1.078 3.582 -10.869 1.00 92.00 84 GLU A N 1
ATOM 643 C CA . GLU A 1 84 ? -1.549 2.984 -12.124 1.00 92.00 84 GLU A CA 1
ATOM 644 C C . GLU A 1 84 ? -1.649 1.449 -12.066 1.00 92.00 84 GLU A C 1
ATOM 646 O O . GLU A 1 84 ? -1.949 0.817 -13.080 1.00 92.00 84 GLU A O 1
ATOM 651 N N . ILE A 1 85 ? -1.405 0.818 -10.910 1.00 94.62 85 ILE A N 1
ATOM 652 C CA . ILE A 1 85 ? -1.612 -0.626 -10.760 1.00 94.62 85 ILE A CA 1
ATOM 653 C C . ILE A 1 85 ? -3.098 -0.943 -10.959 1.00 94.62 85 ILE A C 1
ATOM 655 O O . ILE A 1 85 ? -3.989 -0.398 -10.294 1.00 94.62 85 ILE A O 1
ATOM 659 N N . GLN A 1 86 ? -3.343 -1.853 -11.897 1.00 93.62 86 GLN A N 1
ATOM 660 C CA . GLN A 1 86 ? -4.669 -2.328 -12.260 1.00 93.62 86 GLN A CA 1
ATOM 661 C C . GLN A 1 86 ? -4.958 -3.696 -11.636 1.00 93.62 86 GLN A C 1
ATOM 663 O O . GLN A 1 86 ? -4.064 -4.359 -11.114 1.00 93.62 86 GLN A O 1
ATOM 668 N N . ARG A 1 87 ? -6.218 -4.118 -11.703 1.00 92.88 87 ARG A N 1
ATOM 669 C CA . ARG A 1 87 ? -6.641 -5.486 -11.400 1.00 92.88 87 ARG A CA 1
ATOM 670 C C . ARG A 1 87 ? -5.884 -6.488 -12.254 1.00 92.88 87 ARG A C 1
ATOM 672 O O . ARG A 1 87 ? -5.551 -6.200 -13.406 1.00 92.88 87 ARG A O 1
ATOM 679 N N . ASP A 1 88 ? -5.630 -7.657 -11.679 1.00 93.75 88 ASP A N 1
ATOM 680 C CA . ASP A 1 88 ? -4.913 -8.756 -12.319 1.00 93.75 88 ASP A CA 1
ATOM 681 C C . ASP A 1 88 ? -3.500 -8.357 -12.797 1.00 93.75 88 ASP A C 1
ATOM 683 O O . ASP A 1 88 ? -2.962 -8.933 -13.756 1.00 93.75 88 ASP A O 1
ATOM 687 N N . ALA A 1 89 ? -2.892 -7.344 -12.164 1.00 94.31 89 ALA A N 1
ATOM 688 C CA . ALA A 1 89 ? -1.555 -6.872 -12.516 1.00 94.31 89 ALA A CA 1
ATOM 689 C C . ALA A 1 89 ? -0.458 -7.842 -12.067 1.00 94.31 89 ALA A C 1
ATOM 691 O O . ALA A 1 89 ? 0.635 -7.817 -12.628 1.00 94.31 89 ALA A O 1
ATOM 692 N N . VAL A 1 90 ? -0.711 -8.700 -11.078 1.00 96.56 90 VAL A N 1
ATOM 693 C CA . VAL A 1 90 ? 0.283 -9.675 -10.621 1.00 96.56 90 VAL A CA 1
ATOM 694 C C . VAL A 1 90 ? 0.338 -10.857 -11.589 1.00 96.56 90 VAL A C 1
ATOM 696 O O . VAL A 1 90 ? -0.661 -11.526 -11.849 1.00 96.56 90 VAL A O 1
ATOM 699 N N . ARG A 1 91 ? 1.528 -11.134 -12.128 1.00 93.50 91 ARG A N 1
ATOM 700 C CA . ARG A 1 91 ? 1.802 -12.258 -13.035 1.00 93.50 91 ARG A CA 1
ATOM 701 C C . ARG A 1 91 ? 3.079 -12.976 -12.627 1.00 93.50 91 ARG A C 1
ATOM 703 O O . ARG A 1 91 ? 3.983 -12.376 -12.055 1.00 93.50 91 ARG A O 1
ATOM 710 N N . THR A 1 92 ? 3.198 -14.246 -12.996 1.00 92.88 92 THR A N 1
ATOM 711 C CA . THR A 1 92 ? 4.490 -14.938 -12.960 1.00 92.88 92 THR A CA 1
ATOM 712 C C . THR A 1 92 ? 5.336 -14.490 -14.150 1.00 92.88 92 THR A C 1
ATOM 714 O O . THR A 1 92 ? 4.920 -14.629 -15.298 1.00 92.88 92 THR A O 1
ATOM 717 N N . TYR A 1 93 ? 6.538 -13.983 -13.886 1.00 88.69 93 TYR A N 1
ATOM 718 C CA . TYR A 1 93 ? 7.500 -13.565 -14.900 1.00 88.69 93 TYR A CA 1
ATOM 719 C C . TYR A 1 93 ? 8.892 -14.096 -14.548 1.00 88.69 93 TYR A C 1
ATOM 721 O O . TYR A 1 93 ? 9.431 -13.804 -13.482 1.00 88.69 93 TYR A O 1
ATOM 729 N N . PHE A 1 94 ? 9.453 -14.927 -15.431 1.00 86.44 94 PHE A N 1
ATOM 730 C CA . PHE A 1 94 ? 10.677 -15.700 -15.171 1.00 86.44 94 PHE A CA 1
ATOM 731 C C . PHE A 1 94 ? 10.650 -16.487 -13.846 1.00 86.44 94 PHE A C 1
ATOM 733 O O . PHE A 1 94 ? 11.635 -16.538 -13.121 1.00 86.44 94 PHE A O 1
ATOM 740 N N . GLY A 1 95 ? 9.511 -17.112 -13.531 1.00 87.56 95 GLY A N 1
ATOM 741 C CA . GLY A 1 95 ? 9.371 -17.972 -12.349 1.00 87.56 95 GLY A CA 1
ATOM 742 C C . GLY A 1 95 ? 9.188 -17.230 -11.021 1.00 87.56 95 GLY A C 1
ATOM 743 O O . GLY A 1 95 ? 9.134 -17.873 -9.980 1.00 87.56 95 GLY A O 1
ATOM 744 N N . SER A 1 96 ? 9.053 -15.903 -11.038 1.00 89.12 96 SER A N 1
ATOM 745 C CA . SER A 1 96 ? 8.808 -15.091 -9.839 1.00 89.12 96 SER A CA 1
ATOM 746 C C . SER A 1 96 ? 7.593 -14.180 -10.027 1.00 89.12 96 SER A C 1
ATOM 748 O O . SER A 1 96 ? 7.269 -13.833 -11.167 1.00 89.12 96 SER A O 1
ATOM 750 N N . PRO A 1 97 ? 6.892 -13.789 -8.949 1.00 94.94 97 PRO A N 1
ATOM 751 C CA . PRO A 1 97 ? 5.787 -12.851 -9.061 1.00 94.94 97 PRO A CA 1
ATOM 752 C C . PRO A 1 97 ? 6.299 -11.463 -9.465 1.00 94.94 97 PRO A C 1
ATOM 754 O O . PRO A 1 97 ? 7.333 -10.982 -8.992 1.00 94.94 97 PRO A O 1
ATOM 757 N N . ALA A 1 98 ? 5.567 -10.817 -10.364 1.00 95.75 98 ALA A N 1
ATOM 758 C CA . ALA A 1 98 ? 5.860 -9.481 -10.842 1.00 95.75 98 ALA A CA 1
ATOM 759 C C . ALA A 1 98 ? 4.577 -8.679 -11.071 1.00 95.75 98 ALA A C 1
ATOM 761 O O . ALA A 1 98 ? 3.580 -9.209 -11.559 1.00 95.75 98 ALA A O 1
ATOM 762 N N . ILE A 1 99 ? 4.629 -7.384 -10.769 1.00 96.56 99 ILE A N 1
ATOM 763 C CA . ILE A 1 99 ? 3.571 -6.434 -11.114 1.00 96.56 99 ILE A CA 1
ATOM 764 C C . ILE A 1 99 ? 3.768 -6.018 -12.567 1.00 96.56 99 ILE A C 1
ATOM 766 O O . ILE A 1 99 ? 4.846 -5.563 -12.959 1.00 96.56 99 ILE A O 1
ATOM 770 N N . VAL A 1 100 ? 2.717 -6.151 -13.360 1.00 92.81 100 VAL A N 1
ATOM 771 C CA . VAL A 1 100 ? 2.649 -5.679 -14.734 1.00 92.81 100 VAL A CA 1
ATOM 772 C C . VAL A 1 100 ? 2.127 -4.251 -14.741 1.00 92.81 100 VAL A C 1
ATOM 774 O O . VAL A 1 100 ? 1.080 -3.945 -14.180 1.00 92.81 100 VAL A O 1
ATOM 777 N N . SER A 1 101 ? 2.859 -3.364 -15.402 1.00 85.62 101 SER A N 1
ATOM 778 C CA . SER A 1 101 ? 2.455 -1.974 -15.617 1.00 85.62 101 SER A CA 1
ATOM 779 C C . SER A 1 101 ? 2.683 -1.588 -17.073 1.00 85.62 101 SER A C 1
ATOM 781 O O . SER A 1 101 ? 3.500 -2.196 -17.766 1.00 85.62 101 SER A O 1
ATOM 783 N N . ARG A 1 102 ? 1.989 -0.555 -17.551 1.00 73.31 102 ARG A N 1
ATOM 784 C CA . ARG A 1 102 ? 2.235 0.015 -18.881 1.00 73.31 102 ARG A CA 1
ATOM 785 C C . ARG A 1 102 ? 2.853 1.388 -18.736 1.00 73.31 102 ARG A C 1
ATOM 787 O O . ARG A 1 102 ? 2.369 2.222 -17.978 1.00 73.31 102 ARG A O 1
ATOM 794 N N . LYS A 1 103 ? 3.909 1.655 -19.500 1.00 65.06 103 LYS A N 1
ATOM 795 C CA . LYS A 1 103 ? 4.501 2.991 -19.538 1.00 65.06 103 LYS A CA 1
ATOM 796 C C . LYS A 1 103 ? 3.576 3.940 -20.302 1.00 65.06 103 LYS A C 1
ATOM 798 O O . LYS A 1 103 ? 3.493 3.886 -21.524 1.00 65.06 103 LYS A O 1
ATOM 803 N N . THR A 1 104 ? 2.900 4.832 -19.590 1.00 57.94 104 THR A N 1
ATOM 804 C CA . THR A 1 104 ? 1.937 5.773 -20.188 1.00 57.94 104 THR A CA 1
ATOM 805 C C . THR A 1 104 ? 2.589 7.075 -20.670 1.00 57.94 104 THR A C 1
ATOM 807 O O . THR A 1 104 ? 2.071 7.725 -21.576 1.00 57.94 104 THR A O 1
ATOM 810 N N . LYS A 1 105 ? 3.745 7.466 -20.107 1.00 51.09 105 LYS A N 1
ATOM 811 C CA . LYS A 1 105 ? 4.377 8.776 -20.351 1.00 51.09 105 LYS A CA 1
ATOM 812 C C . LYS A 1 105 ? 5.526 8.710 -21.375 1.00 51.09 105 LYS A C 1
ATOM 814 O O . LYS A 1 105 ? 6.484 7.960 -21.189 1.00 51.09 105 LYS A O 1
ATOM 819 N N . MET A 1 106 ? 5.456 9.567 -22.403 1.00 50.72 106 MET A N 1
ATOM 820 C CA . MET A 1 106 ? 6.490 9.812 -23.437 1.00 50.72 106 MET A CA 1
ATOM 821 C C . MET A 1 106 ? 6.926 8.598 -24.277 1.00 50.72 106 MET A C 1
ATOM 823 O O . MET A 1 106 ? 8.011 8.617 -24.853 1.00 50.72 106 MET A O 1
ATOM 827 N N . ASP A 1 107 ? 6.109 7.548 -24.362 1.00 54.91 107 ASP A N 1
ATOM 828 C CA . ASP A 1 107 ? 6.437 6.359 -25.149 1.00 54.91 107 ASP A CA 1
ATOM 829 C C . ASP A 1 107 ? 5.217 5.884 -25.952 1.00 54.91 107 ASP A C 1
ATOM 831 O O . ASP A 1 107 ? 4.280 5.330 -25.369 1.00 54.91 107 ASP A O 1
ATOM 835 N N . PRO A 1 108 ? 5.175 6.128 -27.275 1.00 59.81 108 PRO A N 1
ATOM 836 C CA . PRO A 1 108 ? 4.028 5.758 -28.099 1.00 59.81 108 PRO A CA 1
ATOM 837 C C . PRO A 1 108 ? 3.826 4.239 -28.180 1.00 59.81 108 PRO A C 1
ATOM 839 O O . PRO A 1 108 ? 2.703 3.801 -28.417 1.00 59.81 108 PRO A O 1
ATOM 842 N N . ALA A 1 109 ? 4.868 3.437 -27.928 1.00 61.97 109 ALA A N 1
ATOM 843 C CA . ALA A 1 109 ? 4.778 1.980 -27.933 1.00 61.97 109 ALA A CA 1
ATOM 844 C C . ALA A 1 109 ? 4.131 1.407 -26.659 1.00 61.97 109 ALA A C 1
ATOM 846 O O . ALA A 1 109 ? 3.785 0.228 -26.644 1.00 61.97 109 ALA A O 1
ATOM 847 N N . ARG A 1 110 ? 3.973 2.224 -25.602 1.00 65.75 110 ARG A N 1
ATOM 848 C CA . ARG A 1 110 ? 3.427 1.839 -24.285 1.00 65.75 110 ARG A CA 1
ATOM 849 C C . ARG A 1 110 ? 3.905 0.453 -23.825 1.00 65.75 110 ARG A C 1
ATOM 851 O O . ARG A 1 110 ? 3.067 -0.407 -23.541 1.00 65.75 110 ARG A O 1
ATOM 858 N N . PRO A 1 111 ? 5.230 0.214 -23.782 1.00 74.06 111 PRO A N 1
ATOM 859 C CA . PRO A 1 111 ? 5.752 -1.106 -23.480 1.00 74.06 111 PRO A CA 1
ATOM 860 C C . PRO A 1 111 ? 5.271 -1.571 -22.108 1.00 74.06 111 PRO A C 1
ATOM 862 O O . PRO A 1 111 ? 5.164 -0.783 -21.158 1.00 74.06 111 PRO A O 1
ATOM 865 N N . GLU A 1 112 ? 4.992 -2.865 -22.033 1.00 81.69 112 GLU A N 1
ATOM 866 C CA . GLU A 1 112 ? 4.723 -3.545 -20.780 1.00 81.69 112 GLU A CA 1
ATOM 867 C C . GLU A 1 112 ? 6.015 -3.621 -19.956 1.00 81.69 112 GLU A C 1
ATOM 869 O O . GLU A 1 112 ? 7.098 -3.910 -20.472 1.00 81.69 112 GLU A O 1
ATOM 874 N N . LEU A 1 113 ? 5.912 -3.295 -18.672 1.00 87.38 113 LEU A N 1
ATOM 875 C CA . LEU A 1 113 ? 7.005 -3.333 -17.715 1.00 87.38 113 LEU A CA 1
ATOM 876 C C . LEU A 1 113 ? 6.636 -4.285 -16.583 1.00 87.38 113 LEU A C 1
ATOM 878 O O . LEU A 1 113 ? 5.545 -4.188 -16.024 1.00 87.38 113 LEU A O 1
ATOM 882 N N . HIS A 1 114 ? 7.591 -5.128 -16.201 1.00 91.38 114 HIS A N 1
ATOM 883 C CA . HIS A 1 114 ? 7.460 -6.061 -15.084 1.00 91.38 114 HIS A CA 1
ATOM 884 C C . HIS A 1 114 ? 8.286 -5.586 -13.891 1.00 91.38 114 HIS A C 1
ATOM 886 O O . HIS A 1 114 ? 9.473 -5.289 -14.046 1.00 91.38 114 HIS A O 1
ATOM 892 N N . TRP A 1 115 ? 7.690 -5.534 -12.708 1.00 95.06 115 TRP A N 1
ATOM 893 C CA . TRP A 1 115 ? 8.359 -5.199 -11.451 1.00 95.06 115 TRP A CA 1
ATOM 894 C C . TRP A 1 115 ? 8.380 -6.442 -10.584 1.00 95.06 115 TRP A C 1
ATOM 896 O O . TRP A 1 115 ? 7.329 -6.849 -10.101 1.00 95.06 115 TRP A O 1
ATOM 906 N N . TRP A 1 116 ? 9.545 -7.065 -10.413 1.00 94.94 116 TRP A N 1
ATOM 907 C CA . TRP A 1 116 ? 9.652 -8.244 -9.558 1.00 94.94 116 TRP A CA 1
ATOM 908 C C . TRP A 1 116 ? 9.336 -7.865 -8.119 1.00 94.94 116 TRP A C 1
ATOM 910 O O . TRP A 1 116 ? 9.765 -6.812 -7.643 1.00 94.94 116 TRP A O 1
ATOM 920 N N . ILE A 1 117 ? 8.558 -8.713 -7.463 1.00 96.25 117 ILE A N 1
ATOM 921 C CA . ILE A 1 117 ? 8.104 -8.525 -6.091 1.00 96.25 117 ILE A CA 1
ATOM 922 C C . ILE A 1 117 ? 8.265 -9.827 -5.312 1.00 96.25 117 ILE A C 1
ATOM 924 O O . ILE A 1 117 ? 8.518 -10.886 -5.884 1.00 96.25 117 ILE A O 1
ATOM 928 N N . ILE A 1 118 ? 8.114 -9.740 -3.996 1.00 95.50 118 ILE A N 1
ATOM 929 C CA . ILE A 1 118 ? 7.984 -10.910 -3.129 1.00 95.50 118 ILE A CA 1
ATOM 930 C C . ILE A 1 118 ? 6.509 -11.298 -2.984 1.00 95.50 118 ILE A C 1
ATOM 932 O O . ILE A 1 118 ? 5.621 -10.466 -3.175 1.00 95.50 118 ILE A O 1
ATOM 936 N N . GLU A 1 119 ? 6.251 -12.548 -2.612 1.00 96.19 119 GLU A N 1
ATOM 937 C CA . GLU A 1 119 ? 4.897 -13.084 -2.420 1.00 96.19 119 GLU A CA 1
ATOM 938 C C . GLU A 1 119 ? 4.022 -12.241 -1.467 1.00 96.19 119 GLU A C 1
ATOM 940 O O . GLU A 1 119 ? 2.911 -11.902 -1.871 1.00 96.19 119 GLU A O 1
ATOM 945 N N . PRO A 1 120 ? 4.515 -11.730 -0.317 1.00 97.81 120 PRO A N 1
ATOM 946 C CA . PRO A 1 120 ? 3.721 -10.839 0.535 1.00 97.81 120 PRO A CA 1
ATOM 947 C C . PRO A 1 120 ? 3.194 -9.575 -0.162 1.00 97.81 120 PRO A C 1
ATOM 949 O O . PRO A 1 120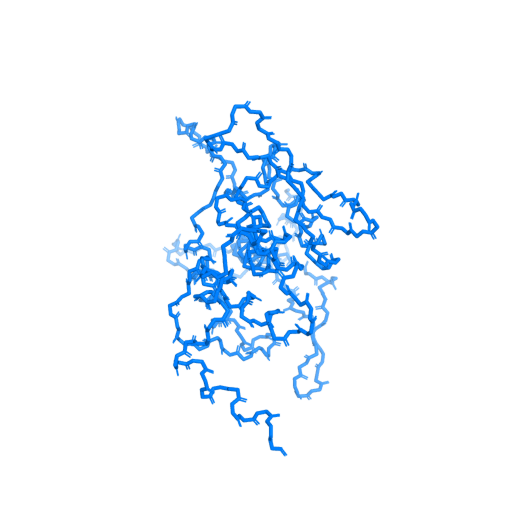 ? 2.139 -9.054 0.190 1.00 97.81 120 PRO A O 1
ATOM 952 N N . VAL A 1 121 ? 3.913 -9.045 -1.159 1.00 98.06 121 VAL A N 1
ATOM 953 C CA . VAL A 1 121 ? 3.438 -7.883 -1.931 1.00 98.06 121 VAL A CA 1
ATOM 954 C C . VAL A 1 121 ? 2.297 -8.295 -2.863 1.00 98.06 121 VAL A C 1
ATOM 956 O O . VAL A 1 121 ? 1.364 -7.519 -3.060 1.00 98.06 121 VAL A O 1
ATOM 959 N N . ALA A 1 122 ? 2.344 -9.511 -3.414 1.00 97.75 122 ALA A N 1
ATOM 960 C CA . ALA A 1 122 ? 1.255 -10.053 -4.219 1.00 97.75 122 ALA A CA 1
ATOM 961 C C . ALA A 1 122 ? -0.006 -10.265 -3.369 1.00 97.75 122 ALA A C 1
ATOM 963 O O . ALA A 1 122 ? -1.090 -9.864 -3.785 1.00 97.75 122 ALA A O 1
ATOM 964 N N . GLU A 1 123 ? 0.141 -10.806 -2.158 1.00 97.75 123 GLU A N 1
ATOM 965 C CA . GLU A 1 123 ? -0.960 -10.961 -1.199 1.00 97.75 123 GLU A CA 1
ATOM 966 C C . GLU A 1 123 ? -1.569 -9.610 -0.803 1.00 97.75 123 GLU A C 1
ATOM 968 O O . GLU A 1 123 ? -2.788 -9.444 -0.818 1.00 97.75 123 GLU A O 1
ATOM 973 N N . ALA A 1 124 ? -0.731 -8.606 -0.522 1.00 97.94 124 ALA A N 1
ATOM 974 C CA . ALA A 1 124 ? -1.194 -7.256 -0.206 1.00 97.94 124 ALA A CA 1
ATOM 975 C C . ALA A 1 124 ? -2.012 -6.636 -1.355 1.00 97.94 124 ALA A C 1
ATOM 977 O O . ALA A 1 124 ? -3.021 -5.968 -1.117 1.00 97.94 124 ALA A O 1
ATOM 978 N N . LEU A 1 125 ? -1.608 -6.875 -2.608 1.00 97.69 125 LEU A N 1
ATOM 979 C CA . LEU A 1 125 ? -2.368 -6.437 -3.779 1.00 97.69 125 LEU A CA 1
ATOM 980 C C . LEU A 1 125 ? -3.683 -7.206 -3.944 1.00 97.69 125 LEU A C 1
ATOM 982 O O . LEU A 1 125 ? -4.680 -6.581 -4.292 1.00 97.69 125 LEU A O 1
ATOM 986 N N . ALA A 1 126 ? -3.722 -8.505 -3.637 1.00 97.44 126 ALA A N 1
ATOM 987 C CA . ALA A 1 126 ? -4.960 -9.287 -3.653 1.00 97.44 126 ALA A CA 1
ATOM 988 C C . ALA A 1 126 ? -5.984 -8.756 -2.630 1.00 97.44 126 ALA A C 1
ATOM 990 O O . ALA A 1 126 ? -7.155 -8.574 -2.958 1.00 97.44 126 ALA A O 1
ATOM 991 N N . VAL A 1 127 ? -5.535 -8.391 -1.423 1.00 96.31 127 VAL A N 1
ATOM 992 C CA . VAL A 1 127 ? -6.388 -7.717 -0.425 1.00 96.31 127 VAL A CA 1
ATOM 993 C C . VAL A 1 127 ? -6.944 -6.398 -0.973 1.00 96.31 127 VAL A C 1
ATOM 995 O O . VAL A 1 127 ? -8.119 -6.078 -0.788 1.00 96.31 127 VAL A O 1
ATOM 998 N N . LEU A 1 128 ? -6.116 -5.619 -1.672 1.00 95.88 128 LEU A N 1
ATOM 999 C CA . LEU A 1 128 ? -6.554 -4.355 -2.259 1.00 95.88 128 LEU A CA 1
ATOM 1000 C C . LEU A 1 128 ? -7.500 -4.546 -3.456 1.00 95.88 128 LEU A C 1
ATOM 1002 O O . LEU A 1 128 ? -8.372 -3.706 -3.676 1.00 95.88 128 LEU A O 1
ATOM 1006 N N . GLU A 1 129 ? -7.372 -5.640 -4.209 1.00 95.50 129 GLU A N 1
ATOM 1007 C CA . GLU A 1 129 ? -8.327 -6.018 -5.255 1.00 95.50 129 GLU A CA 1
ATOM 1008 C C . GLU A 1 129 ? -9.726 -6.262 -4.688 1.00 95.50 129 GLU A C 1
ATOM 1010 O O . GLU A 1 129 ? -10.701 -5.783 -5.273 1.00 95.50 129 GLU A O 1
ATOM 1015 N N . GLU A 1 130 ? -9.835 -6.937 -3.543 1.00 94.69 130 GLU A N 1
ATOM 1016 C CA . GLU A 1 130 ? -11.115 -7.130 -2.852 1.00 94.69 130 GLU A CA 1
ATOM 1017 C C . GLU A 1 130 ? -11.682 -5.816 -2.298 1.00 94.69 130 GLU A C 1
ATOM 1019 O O . GLU A 1 130 ? -12.894 -5.596 -2.313 1.00 94.69 130 GLU A O 1
ATOM 1024 N N . LEU A 1 131 ? -10.804 -4.927 -1.826 1.00 93.00 131 LEU A N 1
ATOM 1025 C CA . LEU A 1 131 ? -11.191 -3.653 -1.226 1.00 93.00 131 LEU A CA 1
ATOM 1026 C C . LEU A 1 131 ? -11.619 -2.597 -2.257 1.00 93.00 131 LEU A C 1
ATOM 1028 O O . LEU A 1 131 ? -12.496 -1.775 -1.982 1.00 93.00 131 LEU A O 1
ATOM 1032 N N . SER A 1 132 ? -10.984 -2.572 -3.429 1.00 92.00 132 SER A N 1
ATOM 1033 C CA . SER A 1 132 ? -11.266 -1.575 -4.462 1.00 92.00 132 SER A CA 1
ATOM 1034 C C . SER A 1 132 ? -12.644 -1.808 -5.084 1.00 92.00 132 SER A C 1
ATOM 1036 O O . SER A 1 132 ? -12.980 -2.916 -5.497 1.00 92.00 132 SER A O 1
ATOM 1038 N N . TRP A 1 133 ? -13.431 -0.743 -5.245 1.00 91.88 133 TRP A N 1
ATOM 1039 C CA . TRP A 1 133 ? -14.678 -0.771 -6.024 1.00 91.88 133 TRP A CA 1
ATOM 1040 C C . TRP A 1 133 ? -14.452 -0.455 -7.509 1.00 91.88 133 TRP A C 1
ATOM 1042 O O . TRP A 1 133 ? -15.335 -0.687 -8.336 1.00 91.88 133 TRP A O 1
ATOM 1052 N N . HIS A 1 134 ? -13.300 0.117 -7.865 1.00 91.25 134 HIS A N 1
ATOM 1053 C CA . HIS A 1 134 ? -13.055 0.607 -9.216 1.00 91.25 134 HIS A CA 1
ATOM 1054 C C . HIS A 1 134 ? -12.821 -0.570 -10.172 1.00 91.25 134 HIS A C 1
ATOM 1056 O O . HIS A 1 134 ? -12.170 -1.555 -9.826 1.00 91.25 134 HIS A O 1
ATOM 1062 N N . SER A 1 135 ? -13.352 -0.489 -11.393 1.00 89.94 135 SER A N 1
ATOM 1063 C CA . SER A 1 135 ? -13.334 -1.609 -12.346 1.00 89.94 135 SER A CA 1
ATOM 1064 C C . SER A 1 135 ? -11.934 -1.971 -12.840 1.00 89.94 135 SER A C 1
ATOM 1066 O O . SER A 1 135 ? -11.687 -3.131 -13.141 1.00 89.94 135 SER A O 1
ATOM 1068 N N . THR A 1 136 ? -11.022 -0.998 -12.918 1.00 90.25 136 THR A N 1
ATOM 1069 C CA . THR A 1 136 ? -9.643 -1.224 -13.381 1.00 90.25 136 THR A CA 1
ATOM 1070 C C . THR A 1 136 ? -8.561 -0.982 -12.327 1.00 90.25 136 THR A C 1
ATOM 1072 O O . THR A 1 136 ? -7.715 -1.844 -12.176 1.00 90.25 136 THR A O 1
ATOM 1075 N N . HIS A 1 137 ? -8.537 0.150 -11.616 1.00 92.56 137 HIS A N 1
ATOM 1076 C CA . HIS A 1 137 ? -7.438 0.522 -10.711 1.00 92.56 137 HIS A CA 1
ATOM 1077 C C . HIS A 1 137 ? -7.638 0.051 -9.268 1.00 92.56 137 HIS A C 1
ATOM 1079 O O . HIS A 1 137 ? -8.764 -0.028 -8.772 1.00 92.56 137 HIS A O 1
ATOM 1085 N N . LEU A 1 138 ? -6.527 -0.222 -8.583 1.00 94.62 138 LEU A N 1
ATOM 1086 C CA . LEU A 1 138 ? -6.542 -0.691 -7.194 1.00 94.62 138 LEU A CA 1
ATOM 1087 C C . LEU A 1 138 ? -6.456 0.456 -6.187 1.00 94.62 138 LEU A C 1
ATOM 1089 O O . LEU A 1 138 ? -7.191 0.483 -5.202 1.00 94.62 138 LEU A O 1
ATOM 1093 N N . PHE A 1 139 ? -5.599 1.441 -6.454 1.00 94.12 139 PHE A N 1
ATOM 1094 C CA . PHE A 1 139 ? -5.437 2.604 -5.589 1.00 94.12 139 PHE A CA 1
ATOM 1095 C C . PHE A 1 139 ? -6.449 3.687 -5.949 1.00 94.12 139 PHE A C 1
ATOM 1097 O O . PHE A 1 139 ? -6.204 4.554 -6.783 1.00 94.12 139 PHE A O 1
ATOM 1104 N N . VAL A 1 140 ? -7.606 3.627 -5.300 1.00 91.88 140 VAL A N 1
ATOM 1105 C CA . VAL A 1 140 ? -8.702 4.592 -5.447 1.00 91.88 140 VAL A CA 1
ATOM 1106 C C . VAL A 1 140 ? -9.260 4.982 -4.081 1.00 91.88 140 VAL A C 1
ATOM 1108 O O . VAL A 1 140 ? -8.992 4.313 -3.077 1.00 91.88 140 VAL A O 1
ATOM 1111 N N . ALA A 1 141 ? -10.057 6.053 -4.022 1.00 88.75 141 ALA A N 1
ATOM 1112 C CA . ALA A 1 141 ? -10.889 6.373 -2.858 1.00 88.75 141 ALA A CA 1
ATOM 1113 C C . ALA A 1 141 ? -11.711 5.143 -2.412 1.00 88.75 141 ALA A C 1
ATOM 1115 O O . ALA A 1 141 ? -12.201 4.413 -3.264 1.00 88.75 141 ALA A O 1
ATOM 1116 N N . LEU A 1 142 ? -11.899 4.903 -1.107 1.00 88.06 142 LEU A N 1
ATOM 1117 C CA . LEU A 1 142 ? -12.611 3.703 -0.624 1.00 88.06 142 LEU A CA 1
ATOM 1118 C C . LEU A 1 142 ? -14.095 3.680 -0.991 1.00 88.06 142 LEU A C 1
ATOM 1120 O O . LEU A 1 142 ? -14.688 2.613 -1.115 1.00 88.06 142 LEU A O 1
ATOM 1124 N N . ALA A 1 143 ? -14.695 4.857 -1.151 1.00 84.88 143 ALA A N 1
ATOM 1125 C CA . ALA A 1 143 ? -16.071 4.997 -1.586 1.00 84.88 143 ALA A CA 1
ATOM 1126 C C . ALA A 1 143 ? -16.110 5.579 -3.004 1.00 84.88 143 ALA A C 1
ATOM 1128 O O . ALA A 1 143 ? -15.327 6.488 -3.306 1.00 84.88 143 ALA A O 1
ATOM 1129 N N . PRO A 1 144 ? -17.029 5.105 -3.862 1.00 82.69 144 PRO A N 1
ATOM 1130 C CA . PRO A 1 144 ? -17.261 5.738 -5.146 1.00 82.69 144 PRO A CA 1
ATOM 1131 C C . PRO A 1 144 ? -17.752 7.179 -4.954 1.00 82.69 144 PRO A C 1
ATOM 1133 O O . PRO A 1 144 ? -18.496 7.454 -4.004 1.00 82.69 144 PRO A O 1
ATOM 1136 N N . PRO A 1 145 ? -17.367 8.110 -5.845 1.00 79.00 145 PRO A N 1
ATOM 1137 C CA . PRO A 1 145 ? -17.867 9.475 -5.794 1.00 79.00 145 PRO A CA 1
ATOM 1138 C C . PRO A 1 145 ? -19.397 9.479 -5.901 1.00 79.00 145 PRO A C 1
ATOM 1140 O O . PRO A 1 145 ? -19.989 8.746 -6.694 1.00 79.00 145 PRO A O 1
ATOM 1143 N N . THR A 1 146 ? -20.048 10.310 -5.087 1.00 72.38 146 THR A N 1
ATOM 1144 C CA . THR A 1 146 ? -21.508 10.463 -5.080 1.00 72.38 146 THR A CA 1
ATOM 1145 C C . THR A 1 146 ? -21.899 11.856 -5.574 1.00 72.38 146 THR A C 1
ATOM 1147 O O . THR A 1 146 ? -21.243 12.853 -5.275 1.00 72.38 146 THR A O 1
ATOM 1150 N N . GLY A 1 147 ? -22.981 11.947 -6.352 1.00 68.19 147 GLY A N 1
ATOM 1151 C CA . GLY A 1 147 ? -23.491 13.221 -6.871 1.00 68.19 147 GLY A CA 1
ATOM 1152 C C . GLY A 1 147 ? -22.842 13.684 -8.184 1.00 68.19 147 GLY A C 1
ATOM 1153 O O . GLY A 1 147 ? -22.396 12.878 -8.992 1.00 68.19 147 GLY A O 1
ATOM 1154 N N . LYS A 1 148 ? -22.858 15.002 -8.440 1.00 57.84 148 LYS A N 1
ATOM 1155 C CA . LYS A 1 148 ? -22.457 15.607 -9.732 1.00 57.84 148 LYS A CA 1
ATOM 1156 C C . LYS A 1 148 ? -20.940 15.731 -9.941 1.00 57.84 148 LYS A C 1
ATOM 1158 O O . LYS A 1 148 ? -20.519 16.131 -11.023 1.00 57.84 148 LYS A O 1
ATOM 1163 N N . GLN A 1 149 ? -20.123 15.422 -8.935 1.00 55.09 149 GLN A N 1
ATOM 1164 C CA . GLN A 1 149 ? -18.669 15.385 -9.083 1.00 55.09 149 GLN A CA 1
ATOM 1165 C C . GLN A 1 149 ? -18.261 14.027 -9.658 1.00 55.09 149 GLN A C 1
ATOM 1167 O O . GLN A 1 149 ? -17.959 13.088 -8.935 1.00 55.09 149 GLN A O 1
ATOM 1172 N N . ALA A 1 150 ? -18.281 13.930 -10.986 1.00 54.12 150 ALA A N 1
ATOM 1173 C CA . ALA A 1 150 ? -17.863 12.751 -11.741 1.00 54.12 150 ALA A CA 1
ATOM 1174 C C . ALA A 1 150 ? -16.336 12.695 -11.937 1.00 54.12 150 ALA A C 1
ATOM 1176 O O . ALA A 1 150 ? -15.864 12.263 -12.986 1.00 54.12 150 ALA A O 1
ATOM 1177 N N . HIS A 1 151 ? -15.549 13.163 -10.963 1.00 51.62 151 HIS A N 1
ATOM 1178 C CA . HIS A 1 151 ? -14.108 12.927 -10.990 1.00 51.62 151 HIS A CA 1
ATOM 1179 C C . HIS A 1 151 ? -13.880 11.459 -10.631 1.00 51.62 151 HIS A C 1
ATOM 1181 O O . HIS A 1 151 ? -13.769 11.083 -9.470 1.00 51.62 151 HIS A O 1
ATOM 1187 N N . THR A 1 152 ? -13.907 10.623 -11.664 1.00 60.25 152 THR A N 1
ATOM 1188 C CA . THR A 1 152 ? -13.632 9.185 -11.621 1.00 60.25 152 THR A CA 1
ATOM 1189 C C . THR A 1 152 ? -12.155 8.889 -11.855 1.00 60.25 152 THR A C 1
ATOM 1191 O O . THR A 1 152 ? -11.810 7.749 -12.152 1.00 60.25 152 THR A O 1
ATOM 1194 N N . GLU A 1 153 ? -11.291 9.910 -11.822 1.00 68.75 153 GLU A N 1
ATOM 1195 C CA . GLU A 1 153 ? -9.867 9.700 -12.038 1.00 68.75 153 GLU A CA 1
ATOM 1196 C C . GLU A 1 153 ? -9.323 8.817 -10.906 1.00 68.75 153 GLU A C 1
ATOM 1198 O O . GLU A 1 153 ? -9.516 9.136 -9.729 1.00 68.75 153 GLU A O 1
ATOM 1203 N N . PRO A 1 154 ? -8.723 7.668 -11.252 1.00 79.12 154 PRO A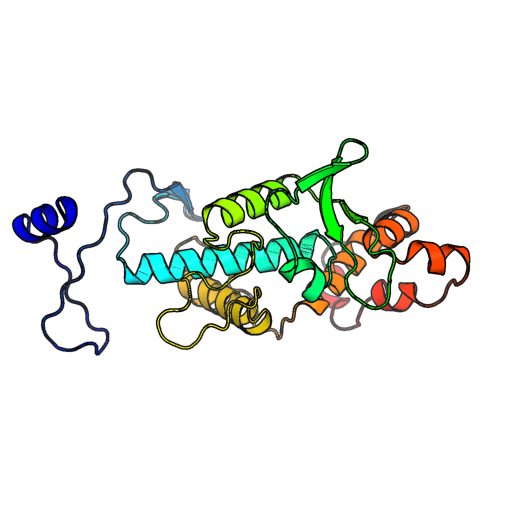 N 1
ATOM 1204 C CA . PRO A 1 154 ? -8.131 6.770 -10.279 1.00 79.12 154 PRO A CA 1
ATOM 1205 C C . PRO A 1 154 ? -6.924 7.442 -9.622 1.00 79.12 154 PRO A C 1
ATOM 1207 O O . PRO A 1 154 ? -6.308 8.343 -10.192 1.00 79.12 154 PRO A O 1
ATOM 1210 N N . GLY A 1 155 ? -6.575 6.982 -8.426 1.00 86.50 155 GLY A N 1
ATOM 1211 C CA . GLY A 1 155 ? -5.470 7.527 -7.655 1.00 86.50 155 GLY A CA 1
ATOM 1212 C C . GLY A 1 155 ? -5.874 7.921 -6.242 1.00 86.50 155 GLY A C 1
ATOM 1213 O O . GLY A 1 155 ? -7.049 7.997 -5.869 1.00 86.50 155 GLY A O 1
ATOM 1214 N N . ILE A 1 156 ? -4.847 8.157 -5.438 1.00 92.62 156 ILE A N 1
ATOM 1215 C CA . ILE A 1 156 ? -4.945 8.573 -4.041 1.00 92.62 156 ILE A CA 1
ATOM 1216 C C . ILE A 1 156 ? -3.942 9.698 -3.798 1.00 92.62 156 ILE A C 1
ATOM 1218 O O . ILE A 1 156 ? -2.938 9.826 -4.500 1.00 92.62 156 ILE A O 1
ATOM 1222 N N . GLN A 1 157 ? -4.171 10.504 -2.764 1.00 93.81 157 GLN A N 1
ATOM 1223 C CA . GLN A 1 157 ? -3.152 11.441 -2.301 1.00 93.81 157 GLN A CA 1
ATOM 1224 C C . GLN A 1 157 ? -2.118 10.681 -1.469 1.00 93.81 157 GLN A C 1
ATOM 1226 O O . GLN A 1 157 ? -2.273 10.536 -0.260 1.00 93.81 157 GLN A O 1
ATOM 1231 N N . SER A 1 158 ? -1.067 10.188 -2.126 1.00 94.94 158 SER A N 1
ATOM 1232 C CA . SER A 1 158 ? -0.035 9.345 -1.512 1.00 94.94 158 SER A CA 1
ATOM 1233 C C . SER A 1 158 ? 0.570 9.941 -0.237 1.00 94.94 158 SER A C 1
ATOM 1235 O O . SER A 1 158 ? 0.787 9.220 0.732 1.00 94.94 158 SER A O 1
ATOM 1237 N N . GLU A 1 159 ? 0.801 11.255 -0.199 1.00 95.56 159 GLU A N 1
ATOM 1238 C CA . GLU A 1 159 ? 1.298 11.941 1.001 1.00 95.56 159 GLU A CA 1
ATOM 1239 C C . GLU A 1 159 ? 0.320 11.848 2.174 1.00 95.56 159 GLU A C 1
ATOM 1241 O O . GLU A 1 159 ? 0.728 11.532 3.289 1.00 95.56 159 GLU A O 1
ATOM 1246 N N . ALA A 1 160 ? -0.972 12.059 1.911 1.00 95.25 160 ALA A N 1
ATOM 1247 C CA . ALA A 1 160 ? -2.010 11.976 2.928 1.00 95.25 160 ALA A CA 1
ATOM 1248 C C . ALA A 1 160 ? -2.176 10.542 3.446 1.00 95.25 160 ALA A C 1
ATOM 1250 O O . ALA A 1 160 ? -2.395 10.356 4.637 1.00 95.25 160 ALA A O 1
ATOM 1251 N N . GLU A 1 161 ? -2.031 9.528 2.587 1.00 95.69 161 GLU A N 1
ATOM 1252 C CA . GLU A 1 161 ? -2.066 8.119 3.005 1.00 95.69 161 GLU A CA 1
ATOM 1253 C C . GLU A 1 161 ? -0.871 7.761 3.897 1.00 95.69 161 GLU A C 1
ATOM 1255 O O . GLU A 1 161 ? -1.048 7.090 4.910 1.00 95.69 161 GLU A O 1
ATOM 1260 N N . ILE A 1 162 ? 0.336 8.236 3.566 1.00 97.19 162 ILE A N 1
ATOM 1261 C CA . ILE A 1 162 ? 1.535 8.017 4.392 1.00 97.19 162 ILE A CA 1
ATOM 1262 C C . ILE A 1 162 ? 1.371 8.694 5.756 1.00 97.19 162 ILE A C 1
ATOM 1264 O O . ILE A 1 162 ? 1.586 8.060 6.790 1.00 97.19 162 ILE A O 1
ATOM 1268 N N . ASP A 1 163 ? 0.962 9.964 5.768 1.00 96.44 163 ASP A N 1
ATOM 1269 C CA . ASP A 1 163 ? 0.771 10.718 7.007 1.00 96.44 163 ASP A CA 1
ATOM 1270 C C . ASP A 1 163 ? -0.361 10.085 7.851 1.00 96.44 163 ASP A C 1
ATOM 1272 O O . ASP A 1 163 ? -0.234 9.951 9.070 1.00 96.44 163 ASP A O 1
ATOM 1276 N N . PHE A 1 164 ? -1.441 9.613 7.213 1.00 95.38 164 PHE A N 1
ATOM 1277 C CA . PHE A 1 164 ? -2.526 8.875 7.869 1.00 95.38 164 PHE A CA 1
ATOM 1278 C C . PHE A 1 164 ? -2.043 7.556 8.481 1.00 95.38 164 PHE A C 1
ATOM 1280 O O . PHE A 1 164 ? -2.355 7.285 9.639 1.00 95.38 164 PHE A O 1
ATOM 1287 N N . PHE A 1 165 ? -1.246 6.769 7.752 1.00 95.38 165 PHE A N 1
ATOM 1288 C CA . PHE A 1 165 ? -0.663 5.520 8.247 1.00 95.38 165 PHE A CA 1
ATOM 1289 C C . PHE A 1 165 ? 0.198 5.754 9.491 1.00 95.38 165 PHE A C 1
ATOM 1291 O O . PHE A 1 165 ? -0.008 5.114 10.522 1.00 95.38 165 PHE A O 1
ATOM 1298 N N . ILE A 1 166 ? 1.127 6.713 9.420 1.00 95.12 166 ILE A N 1
ATOM 1299 C CA . ILE A 1 166 ? 2.028 7.041 10.533 1.00 95.12 166 ILE A CA 1
ATOM 1300 C C . ILE A 1 166 ? 1.226 7.480 11.760 1.00 95.12 166 ILE A C 1
ATOM 1302 O O . ILE A 1 166 ? 1.454 6.983 12.865 1.00 95.12 166 ILE A O 1
ATOM 1306 N N . ASN A 1 167 ? 0.261 8.383 11.571 1.00 94.06 167 ASN A N 1
ATOM 1307 C CA . ASN A 1 167 ? -0.587 8.865 12.657 1.00 94.06 167 ASN A CA 1
ATOM 1308 C C . ASN A 1 167 ? -1.450 7.747 13.250 1.00 94.06 167 ASN A C 1
ATOM 1310 O O . ASN A 1 167 ? -1.583 7.663 14.473 1.00 94.06 167 ASN A O 1
ATOM 1314 N N . GLY A 1 168 ? -2.003 6.878 12.401 1.00 91.62 168 GLY A N 1
ATOM 1315 C CA . GLY A 1 168 ? -2.798 5.724 12.800 1.00 91.62 168 GLY A CA 1
ATOM 1316 C C . GLY A 1 168 ? -1.996 4.784 13.688 1.00 91.62 168 GLY A C 1
ATOM 1317 O O . GLY A 1 168 ? -2.365 4.596 14.846 1.00 91.62 168 GLY A O 1
ATOM 1318 N N . VAL A 1 169 ? -0.853 4.296 13.192 1.00 90.81 169 VAL A N 1
ATOM 1319 C CA . VAL A 1 169 ? 0.068 3.435 13.952 1.00 90.81 169 VAL A CA 1
ATOM 1320 C C . VAL A 1 169 ? 0.471 4.096 15.266 1.00 90.81 169 VAL A C 1
ATOM 1322 O O . VAL A 1 169 ? 0.373 3.471 16.312 1.00 90.81 169 VAL A O 1
ATOM 1325 N N . ASN A 1 170 ? 0.855 5.372 15.270 1.00 91.81 170 ASN A N 1
ATOM 1326 C CA . ASN A 1 170 ? 1.301 6.039 16.497 1.00 91.81 170 ASN A CA 1
ATOM 1327 C C . ASN A 1 170 ? 0.190 6.273 17.529 1.00 91.81 170 ASN A C 1
ATOM 1329 O O . ASN A 1 170 ? 0.474 6.335 18.731 1.00 91.81 170 ASN A O 1
ATOM 1333 N N . THR A 1 171 ? -1.060 6.385 17.078 1.00 89.19 171 THR A N 1
ATOM 1334 C CA . THR A 1 171 ? -2.237 6.522 17.945 1.00 89.19 171 THR A CA 1
ATOM 1335 C C . THR A 1 171 ? -2.643 5.169 18.528 1.00 89.19 171 THR A C 1
ATOM 1337 O O . THR A 1 171 ? -2.954 5.074 19.717 1.00 89.19 171 THR A O 1
ATOM 1340 N N . THR A 1 172 ? -2.599 4.104 17.722 1.00 82.38 172 THR A N 1
ATOM 1341 C CA . THR A 1 172 ? -3.080 2.770 18.106 1.00 82.38 172 THR A CA 1
ATOM 1342 C C . THR A 1 172 ? -1.986 1.815 18.568 1.00 82.38 172 THR A C 1
ATOM 1344 O O . THR A 1 172 ? -2.332 0.772 19.100 1.00 82.38 172 THR A O 1
ATOM 1347 N N . ALA A 1 173 ? -0.701 2.176 18.470 1.00 71.62 173 ALA A N 1
ATOM 1348 C CA . ALA A 1 173 ? 0.485 1.345 18.741 1.00 71.62 173 ALA A CA 1
ATOM 1349 C C . ALA A 1 173 ? 0.446 0.544 20.055 1.00 71.62 173 ALA A C 1
ATOM 1351 O O . ALA A 1 173 ? 0.919 -0.588 20.111 1.00 71.62 173 ALA A O 1
ATOM 1352 N N . HIS A 1 174 ? -0.180 1.095 21.096 1.00 69.19 174 HIS A N 1
ATOM 1353 C CA . HIS A 1 174 ? -0.352 0.429 22.388 1.00 69.19 174 HIS A CA 1
ATOM 1354 C C . HIS A 1 174 ? -1.265 -0.812 22.336 1.00 69.19 174 HIS A C 1
ATOM 1356 O O . HIS A 1 174 ? -1.151 -1.685 23.189 1.00 69.19 174 HIS A O 1
ATOM 1362 N N . GLN A 1 175 ? -2.178 -0.902 21.365 1.00 69.19 175 GLN A N 1
ATOM 1363 C CA . GLN A 1 175 ? -3.131 -2.009 21.237 1.00 69.19 175 GLN A CA 1
ATOM 1364 C C . GLN A 1 175 ? -2.493 -3.279 20.648 1.00 69.19 175 GLN A C 1
ATOM 1366 O O . GLN A 1 175 ? -2.666 -4.343 21.250 1.00 69.19 175 GLN A O 1
ATOM 1371 N N . PRO A 1 176 ? -1.744 -3.207 19.524 1.00 67.31 176 PRO A N 1
ATOM 1372 C CA . PRO A 1 176 ? -1.020 -4.350 18.982 1.00 67.31 176 PRO A CA 1
ATOM 1373 C C . PRO A 1 176 ? 0.367 -4.559 19.614 1.00 67.31 176 PRO A C 1
ATOM 1375 O O . PRO A 1 176 ? 1.019 -5.536 19.274 1.00 67.31 176 PRO A O 1
ATOM 1378 N N . GLY A 1 177 ? 0.833 -3.666 20.499 1.00 70.88 177 GLY A N 1
ATOM 1379 C CA . GLY A 1 177 ? 2.191 -3.732 21.059 1.00 70.88 177 GLY A CA 1
ATOM 1380 C C . GLY A 1 177 ? 3.278 -3.314 20.063 1.00 70.88 177 GLY A C 1
ATOM 1381 O O . GLY A 1 177 ? 4.402 -3.794 20.135 1.00 70.88 177 GLY A O 1
ATOM 1382 N N . LEU A 1 178 ? 2.946 -2.446 19.105 1.00 77.62 178 LEU A N 1
ATOM 1383 C CA . LEU A 1 178 ? 3.905 -1.938 18.127 1.00 77.62 178 LEU A CA 1
ATOM 1384 C C . LEU A 1 178 ? 4.690 -0.761 18.711 1.00 77.62 178 LEU A C 1
ATOM 1386 O O . LEU A 1 178 ? 4.126 0.119 19.367 1.00 77.62 178 LEU A O 1
ATOM 1390 N N . ALA A 1 179 ? 5.984 -0.695 18.405 1.00 83.56 179 ALA A N 1
ATOM 1391 C CA . ALA A 1 179 ? 6.770 0.504 18.656 1.00 83.56 179 ALA A CA 1
ATOM 1392 C C . ALA A 1 179 ? 6.223 1.680 17.830 1.00 83.56 179 ALA A C 1
ATOM 1394 O O . ALA A 1 179 ? 5.803 1.520 16.680 1.00 83.56 179 ALA A O 1
ATOM 1395 N N . LYS A 1 180 ? 6.243 2.882 18.414 1.00 88.94 180 LYS A N 1
ATOM 1396 C CA . LYS A 1 180 ? 5.872 4.097 17.683 1.00 88.94 180 LYS A CA 1
ATOM 1397 C C . LYS A 1 180 ? 6.876 4.360 16.565 1.00 88.94 180 LYS A C 1
ATOM 1399 O O . LYS A 1 180 ? 8.083 4.271 16.773 1.00 88.94 180 LYS A O 1
ATOM 1404 N N . ILE A 1 181 ? 6.364 4.758 15.408 1.00 91.38 181 ILE A N 1
ATOM 1405 C CA . ILE A 1 181 ? 7.161 5.262 14.297 1.00 91.38 181 ILE A CA 1
ATOM 1406 C C . ILE A 1 181 ? 7.766 6.609 14.727 1.00 91.38 181 ILE A C 1
ATOM 1408 O O . ILE A 1 181 ? 7.008 7.510 15.117 1.00 91.38 181 ILE A O 1
ATOM 1412 N N . PRO A 1 182 ? 9.101 6.773 14.666 1.00 90.88 182 PRO A N 1
ATOM 1413 C CA . PRO A 1 182 ? 9.761 8.024 15.019 1.00 90.88 182 PRO A CA 1
ATOM 1414 C C . PRO A 1 182 ? 9.237 9.216 14.202 1.00 90.88 182 PRO A C 1
ATOM 1416 O O . PRO A 1 182 ? 8.855 9.048 13.041 1.00 90.88 182 PRO A O 1
ATOM 1419 N N . PRO A 1 183 ? 9.233 10.436 14.770 1.00 88.88 183 PRO A N 1
ATOM 1420 C CA . PRO A 1 183 ? 8.801 11.625 14.048 1.00 88.88 183 PRO A CA 1
ATOM 1421 C C . PRO A 1 183 ? 9.768 11.919 12.895 1.00 88.88 183 PRO A C 1
ATOM 1423 O O . PRO A 1 183 ? 10.890 12.374 13.107 1.00 88.88 183 PRO A O 1
ATOM 1426 N N . ALA A 1 184 ? 9.322 11.669 11.667 1.00 87.75 184 ALA A N 1
ATOM 1427 C CA . ALA A 1 184 ? 10.089 11.917 10.456 1.00 87.75 184 ALA A CA 1
ATOM 1428 C C . ALA A 1 184 ? 9.165 12.325 9.306 1.00 87.75 184 ALA A C 1
ATOM 1430 O O . ALA A 1 184 ? 8.021 11.880 9.212 1.00 87.75 184 ALA A O 1
ATOM 1431 N N . HIS A 1 185 ? 9.679 13.160 8.405 1.00 93.06 185 HIS A N 1
ATOM 1432 C CA . HIS A 1 185 ? 8.994 13.455 7.154 1.00 93.06 185 HIS A CA 1
ATOM 1433 C C . HIS A 1 185 ? 9.249 12.319 6.161 1.00 93.06 185 HIS A C 1
ATOM 1435 O O . HIS A 1 185 ? 10.396 12.078 5.786 1.00 93.06 185 HIS A O 1
ATOM 1441 N N . VAL A 1 186 ? 8.188 11.627 5.739 1.00 95.38 186 VAL A N 1
ATOM 1442 C CA . VAL A 1 186 ? 8.267 10.477 4.827 1.00 95.38 186 VAL A CA 1
ATOM 1443 C C . VAL A 1 186 ? 7.434 10.751 3.583 1.00 95.38 186 VAL A C 1
ATOM 1445 O O . VAL A 1 186 ? 6.275 11.153 3.670 1.00 95.38 186 VAL A O 1
ATOM 1448 N N . ARG A 1 187 ? 8.013 10.535 2.400 1.00 96.50 187 ARG A N 1
ATOM 1449 C CA . ARG A 1 187 ? 7.342 10.710 1.103 1.00 96.50 187 ARG A CA 1
ATOM 1450 C C . ARG A 1 187 ? 7.643 9.539 0.179 1.00 96.50 187 ARG A C 1
ATOM 1452 O O . ARG A 1 187 ? 8.687 8.910 0.301 1.00 96.50 187 ARG A O 1
ATOM 1459 N N . SER A 1 188 ? 6.751 9.274 -0.778 1.00 95.00 188 SER A N 1
ATOM 1460 C CA . SER A 1 188 ? 6.796 8.073 -1.635 1.00 95.00 188 SER A CA 1
ATOM 1461 C C . SER A 1 188 ? 8.172 7.811 -2.272 1.00 95.00 188 SER A C 1
ATOM 1463 O O . SER A 1 188 ? 8.703 6.703 -2.219 1.00 95.00 188 SER A O 1
ATOM 1465 N N . HIS A 1 189 ? 8.823 8.856 -2.794 1.00 93.44 189 HIS A N 1
ATOM 1466 C CA . HIS A 1 189 ? 10.146 8.734 -3.415 1.00 93.44 189 HIS A CA 1
ATOM 1467 C C . HIS A 1 189 ? 11.259 8.296 -2.439 1.00 93.44 189 HIS A C 1
ATOM 1469 O O . HIS A 1 189 ? 12.271 7.747 -2.882 1.00 93.44 189 HIS A O 1
ATOM 1475 N N . MET A 1 190 ? 11.089 8.525 -1.132 1.00 95.94 190 MET A N 1
ATOM 1476 C CA . MET A 1 190 ? 12.044 8.115 -0.101 1.00 95.94 190 MET A CA 1
ATOM 1477 C C . MET A 1 190 ? 12.040 6.601 0.076 1.00 95.94 190 MET A C 1
ATOM 1479 O O . MET A 1 190 ? 13.115 6.029 0.185 1.00 95.94 190 MET A O 1
ATOM 1483 N N . PHE A 1 191 ? 10.881 5.937 -0.009 1.00 95.75 191 PHE A N 1
ATOM 1484 C CA . PHE A 1 191 ? 10.805 4.474 0.053 1.00 95.75 191 PHE A CA 1
ATOM 1485 C C . PHE A 1 191 ? 11.653 3.818 -1.037 1.00 95.75 191 PHE A C 1
ATOM 1487 O O . PHE A 1 191 ? 12.504 2.972 -0.761 1.00 95.75 191 PHE A O 1
ATOM 1494 N N . ARG A 1 192 ? 11.498 4.295 -2.279 1.00 92.94 192 ARG A N 1
ATOM 1495 C CA . ARG A 1 192 ? 12.303 3.834 -3.413 1.00 92.94 192 ARG A CA 1
ATOM 1496 C C . ARG A 1 192 ? 13.797 4.094 -3.201 1.00 92.94 192 ARG A C 1
ATOM 1498 O O . ARG A 1 192 ? 14.609 3.240 -3.555 1.00 92.94 192 ARG A O 1
ATOM 1505 N N . LYS A 1 193 ? 14.175 5.251 -2.639 1.00 91.75 193 LYS A N 1
ATOM 1506 C CA . LYS A 1 193 ? 15.576 5.579 -2.311 1.00 91.75 193 LYS A CA 1
ATOM 1507 C C . LYS A 1 193 ? 16.127 4.617 -1.252 1.00 91.75 193 LYS A C 1
ATOM 1509 O O . LYS A 1 193 ? 17.138 3.977 -1.513 1.00 91.75 193 LYS A O 1
ATOM 1514 N N . THR A 1 194 ? 15.445 4.471 -0.118 1.00 94.06 194 THR A N 1
ATOM 1515 C CA . THR A 1 194 ? 15.865 3.615 0.999 1.00 94.06 194 THR A CA 1
ATOM 1516 C C . THR A 1 194 ? 15.998 2.159 0.569 1.00 94.06 194 THR A C 1
ATOM 1518 O O . THR A 1 194 ? 17.048 1.562 0.779 1.00 94.06 194 THR A O 1
ATOM 1521 N N . MET A 1 195 ? 14.999 1.595 -0.116 1.00 92.81 195 MET A N 1
ATOM 1522 C CA . MET A 1 195 ? 15.081 0.206 -0.576 1.00 92.81 195 MET A CA 1
ATOM 1523 C C . MET A 1 195 ? 16.196 0.007 -1.617 1.00 92.81 195 MET A C 1
ATOM 1525 O O . MET A 1 195 ? 16.863 -1.023 -1.613 1.00 92.81 195 MET A O 1
ATOM 1529 N N . SER A 1 196 ? 16.476 1.009 -2.462 1.00 90.56 196 SER A N 1
ATOM 1530 C CA . SER A 1 196 ? 17.627 0.958 -3.380 1.00 90.56 196 SER A CA 1
ATOM 1531 C C . SER A 1 196 ? 18.967 0.966 -2.638 1.00 90.56 196 SER A C 1
ATOM 1533 O O . SER A 1 196 ? 19.899 0.304 -3.083 1.00 90.56 196 SER A O 1
ATOM 1535 N N . GLN A 1 197 ? 19.074 1.705 -1.528 1.00 89.38 197 GLN A N 1
ATOM 1536 C CA . GLN A 1 197 ? 20.269 1.712 -0.677 1.00 89.38 197 GLN A CA 1
ATOM 1537 C C . GLN A 1 197 ? 20.443 0.380 0.056 1.00 89.38 197 GLN A C 1
ATOM 1539 O O . GLN A 1 197 ? 21.557 -0.125 0.112 1.00 89.38 197 GLN A O 1
ATOM 1544 N N . LEU A 1 198 ? 19.356 -0.198 0.580 1.00 89.25 198 LEU A N 1
ATOM 1545 C CA . LEU A 1 198 ? 19.376 -1.499 1.254 1.00 89.25 198 LEU A CA 1
ATOM 1546 C C . LEU A 1 198 ? 19.807 -2.607 0.291 1.00 89.25 198 LEU A C 1
ATOM 1548 O O . LEU A 1 198 ? 20.838 -3.235 0.498 1.00 89.25 198 LEU A O 1
ATOM 1552 N N . ALA A 1 199 ? 19.075 -2.780 -0.810 1.00 87.50 199 ALA A N 1
ATOM 1553 C CA . ALA A 1 199 ? 19.375 -3.818 -1.791 1.00 87.50 199 ALA A CA 1
ATOM 1554 C C . ALA A 1 199 ? 20.711 -3.588 -2.515 1.00 87.50 199 ALA A C 1
ATOM 1556 O O . ALA A 1 199 ? 21.311 -4.541 -2.996 1.00 87.50 199 ALA A O 1
ATOM 1557 N N . GLY A 1 200 ? 21.198 -2.344 -2.585 1.00 86.06 200 GLY A N 1
ATOM 1558 C CA . GLY A 1 200 ? 22.473 -2.004 -3.223 1.00 86.06 200 GLY A CA 1
ATOM 1559 C C . GLY A 1 200 ? 23.704 -2.500 -2.466 1.00 86.06 200 GLY A C 1
ATOM 1560 O O . GLY A 1 200 ? 24.805 -2.432 -3.006 1.00 86.06 200 GLY A O 1
ATOM 1561 N N . ARG A 1 201 ? 23.530 -2.976 -1.228 1.00 83.06 201 ARG A N 1
ATOM 1562 C CA . ARG A 1 201 ? 24.599 -3.569 -0.414 1.00 83.06 201 ARG A CA 1
ATOM 1563 C C . ARG A 1 201 ? 24.799 -5.054 -0.686 1.00 83.06 201 ARG A C 1
ATOM 1565 O O . ARG A 1 201 ? 25.846 -5.587 -0.333 1.00 83.06 201 ARG A O 1
ATOM 1572 N N . GLU A 1 202 ? 23.829 -5.700 -1.326 1.00 86.00 202 GLU A N 1
ATOM 1573 C CA . GLU A 1 202 ? 23.938 -7.113 -1.658 1.00 86.00 202 GLU A CA 1
ATOM 1574 C C . GLU A 1 202 ? 24.940 -7.327 -2.805 1.00 86.00 202 GLU A C 1
ATOM 1576 O O . GLU A 1 202 ? 24.969 -6.523 -3.754 1.00 86.00 202 GLU A O 1
ATOM 1581 N N . PRO A 1 203 ? 25.746 -8.405 -2.759 1.00 82.06 203 PRO A N 1
ATOM 1582 C CA . PRO A 1 203 ? 26.621 -8.787 -3.862 1.00 82.06 203 PRO A CA 1
ATOM 1583 C C . PRO A 1 203 ? 25.853 -8.871 -5.189 1.00 82.06 203 PRO A C 1
ATOM 1585 O O . PRO A 1 203 ? 24.723 -9.352 -5.239 1.00 82.06 203 PRO A O 1
ATOM 1588 N N . ASP A 1 204 ? 26.458 -8.372 -6.270 1.00 77.94 204 ASP A N 1
ATOM 1589 C CA . ASP A 1 204 ? 25.906 -8.388 -7.637 1.00 77.94 204 ASP A CA 1
ATOM 1590 C C . ASP A 1 204 ? 24.555 -7.657 -7.836 1.00 77.94 204 ASP A C 1
ATOM 1592 O O . ASP A 1 204 ? 23.934 -7.720 -8.907 1.00 77.94 204 ASP A O 1
ATOM 1596 N N . SER A 1 205 ? 24.113 -6.869 -6.849 1.00 83.75 205 SER A N 1
ATOM 1597 C CA . SER A 1 205 ? 22.844 -6.126 -6.885 1.00 83.75 205 SER A CA 1
ATOM 1598 C C . SER A 1 205 ? 22.771 -5.054 -7.976 1.00 83.75 205 SER A C 1
ATOM 1600 O O . SER A 1 205 ? 21.679 -4.624 -8.359 1.00 83.75 205 SER A O 1
ATOM 1602 N N . GLU A 1 206 ? 23.904 -4.628 -8.541 1.00 81.00 206 GLU A N 1
ATOM 1603 C CA . GLU A 1 206 ? 23.951 -3.595 -9.575 1.00 81.00 206 GLU A CA 1
ATOM 1604 C C . GLU A 1 206 ? 23.203 -3.980 -10.854 1.00 81.00 206 GLU A C 1
ATOM 1606 O O . GLU A 1 206 ? 22.635 -3.117 -11.522 1.00 81.00 206 GLU A O 1
ATOM 1611 N N . ILE A 1 207 ? 23.150 -5.251 -11.237 1.00 79.69 207 ILE A N 1
ATOM 1612 C CA . ILE A 1 207 ? 22.372 -5.635 -12.422 1.00 79.69 207 ILE A CA 1
ATOM 1613 C C . ILE A 1 207 ? 20.893 -5.729 -12.043 1.00 79.69 207 ILE A C 1
ATOM 1615 O O . ILE A 1 207 ? 20.048 -5.116 -12.705 1.00 79.69 207 ILE A O 1
ATOM 1619 N N . ALA A 1 208 ? 20.587 -6.399 -10.929 1.00 83.56 208 ALA A N 1
ATOM 1620 C CA . ALA A 1 208 ? 19.225 -6.607 -10.439 1.00 83.56 208 ALA A CA 1
ATOM 1621 C C . ALA A 1 208 ? 18.490 -5.283 -10.163 1.00 83.56 208 ALA A C 1
ATOM 1623 O O . ALA A 1 208 ? 17.400 -5.050 -10.689 1.00 83.56 208 ALA A O 1
ATOM 1624 N N . LEU A 1 209 ? 19.118 -4.344 -9.449 1.00 87.19 209 LEU A N 1
ATOM 1625 C CA . LEU A 1 209 ? 18.556 -3.013 -9.204 1.00 87.19 209 LEU A CA 1
ATOM 1626 C C . LEU A 1 209 ? 18.373 -2.207 -10.489 1.00 87.19 209 LEU A C 1
ATOM 1628 O O . LEU A 1 209 ? 17.507 -1.339 -10.566 1.00 87.19 209 LEU A O 1
ATOM 1632 N N . GLY A 1 210 ? 19.189 -2.455 -11.511 1.00 83.25 210 GLY A N 1
ATOM 1633 C CA . GLY A 1 210 ? 19.110 -1.750 -12.792 1.00 83.25 210 GLY A CA 1
ATOM 1634 C C . GLY A 1 210 ? 17.944 -2.262 -13.609 1.00 83.25 210 GLY A C 1
ATOM 1635 O O . GLY A 1 210 ? 17.221 -1.465 -14.219 1.00 83.25 210 GLY A O 1
ATOM 1636 N N . LEU A 1 211 ? 17.767 -3.581 -13.517 1.00 84.81 211 LEU A N 1
ATOM 1637 C CA . LEU A 1 211 ? 16.583 -4.381 -13.794 1.00 84.81 211 LEU A CA 1
ATOM 1638 C C . LEU A 1 211 ? 15.304 -3.718 -13.294 1.00 84.81 211 LEU A C 1
ATOM 1640 O O . LEU A 1 211 ? 14.431 -3.271 -14.049 1.00 84.81 211 LEU A O 1
ATOM 1644 N N . GLN A 1 212 ? 15.236 -3.655 -11.968 1.00 89.94 212 GLN A N 1
ATOM 1645 C CA . GLN A 1 212 ? 14.056 -3.239 -11.235 1.00 89.94 212 GLN A CA 1
ATOM 1646 C C . GLN A 1 212 ? 13.752 -1.760 -11.454 1.00 89.94 212 GLN A C 1
ATOM 1648 O O . GLN A 1 212 ? 12.648 -1.417 -11.855 1.00 89.94 212 GLN A O 1
ATOM 1653 N N . LEU A 1 213 ? 14.742 -0.872 -11.316 1.00 88.12 213 LEU A N 1
ATOM 1654 C CA . LEU A 1 213 ? 14.544 0.578 -11.437 1.00 88.12 213 LEU A CA 1
ATOM 1655 C C . LEU A 1 213 ? 14.307 1.058 -12.882 1.00 88.12 213 LEU A C 1
ATOM 1657 O O . LEU A 1 213 ? 14.065 2.252 -13.088 1.00 88.12 213 LEU A O 1
ATOM 1661 N N . LYS A 1 214 ? 14.377 0.154 -13.872 1.00 85.19 214 LYS A N 1
ATOM 1662 C CA . LYS A 1 214 ? 14.289 0.445 -15.316 1.00 85.19 214 LYS A CA 1
ATOM 1663 C C . LYS A 1 214 ? 15.381 1.409 -15.779 1.00 85.19 214 LYS A C 1
ATOM 1665 O O . LYS A 1 214 ? 15.158 2.340 -16.553 1.00 85.19 214 LYS A O 1
ATOM 1670 N N . HIS A 1 215 ? 16.594 1.183 -15.281 1.00 77.56 215 HIS A N 1
ATOM 1671 C CA . HIS A 1 215 ? 17.788 1.967 -15.604 1.00 77.56 215 HIS A CA 1
ATOM 1672 C C . HIS A 1 215 ? 18.872 1.152 -16.328 1.00 77.56 215 HIS A C 1
ATOM 1674 O O . HIS A 1 215 ? 19.938 1.693 -16.616 1.00 77.56 215 HIS A O 1
ATOM 1680 N N . ALA A 1 216 ? 18.601 -0.111 -16.678 1.00 56.81 216 ALA A N 1
ATOM 1681 C CA . ALA A 1 216 ? 19.558 -1.022 -17.313 1.00 56.81 216 ALA A CA 1
ATOM 1682 C C . ALA A 1 216 ? 20.200 -0.467 -18.604 1.00 56.81 216 ALA A C 1
ATOM 1684 O O . ALA A 1 216 ? 21.417 -0.535 -18.751 1.00 56.81 216 ALA A O 1
ATOM 1685 N N . ALA A 1 217 ? 19.433 0.197 -19.481 1.00 47.31 217 ALA A N 1
ATOM 1686 C CA . ALA A 1 217 ? 19.984 0.812 -20.698 1.00 47.31 217 ALA A CA 1
ATOM 1687 C C . ALA A 1 217 ? 21.001 1.935 -20.402 1.00 47.31 217 ALA A C 1
ATOM 1689 O O . ALA A 1 217 ? 21.934 2.147 -21.167 1.00 47.31 217 ALA A O 1
ATOM 1690 N N . ARG A 1 218 ? 20.864 2.632 -19.265 1.00 46.03 218 ARG A N 1
ATOM 1691 C CA . ARG A 1 218 ? 21.822 3.658 -18.823 1.00 46.03 218 ARG A CA 1
ATOM 1692 C C . ARG A 1 218 ? 23.050 3.040 -18.147 1.00 46.03 218 ARG A C 1
ATOM 1694 O O . ARG A 1 218 ? 24.112 3.642 -18.200 1.00 46.03 218 ARG A O 1
ATOM 1701 N N . ARG A 1 219 ? 22.927 1.849 -17.549 1.00 45.06 219 ARG A N 1
ATOM 1702 C CA . ARG A 1 219 ? 24.035 1.110 -16.908 1.00 45.06 219 ARG A CA 1
ATOM 1703 C C . ARG A 1 219 ? 24.974 0.458 -17.917 1.00 45.06 219 ARG A C 1
ATOM 1705 O O . ARG A 1 219 ? 26.172 0.461 -17.686 1.00 45.06 219 ARG A O 1
ATOM 1712 N N . ALA A 1 220 ? 24.455 0.023 -19.066 1.00 43.19 220 ALA A N 1
ATOM 1713 C CA . ALA A 1 220 ? 25.286 -0.457 -20.171 1.00 43.19 220 ALA A CA 1
ATOM 1714 C C . ALA A 1 220 ? 26.210 0.635 -20.762 1.00 43.19 220 ALA A C 1
ATOM 1716 O O . ALA A 1 220 ? 27.207 0.299 -21.391 1.00 43.19 220 ALA A O 1
ATOM 1717 N N . PHE A 1 221 ? 25.907 1.930 -20.548 1.00 38.12 221 PHE A N 1
ATOM 1718 C CA . PHE A 1 221 ? 26.636 3.046 -21.171 1.00 38.12 221 PHE A CA 1
ATOM 1719 C C . PHE A 1 221 ? 27.161 4.146 -20.216 1.00 38.12 221 PHE A C 1
ATOM 1721 O O . PHE A 1 221 ? 27.988 4.947 -20.646 1.00 38.12 221 PHE A O 1
ATOM 1728 N N . ALA A 1 222 ? 26.727 4.250 -18.949 1.00 41.75 222 ALA A N 1
ATOM 1729 C CA . ALA A 1 222 ? 27.071 5.393 -18.084 1.00 41.75 222 ALA A CA 1
ATOM 1730 C C . ALA A 1 222 ? 27.197 5.056 -16.577 1.00 41.75 222 ALA A C 1
ATOM 1732 O O . ALA A 1 222 ? 26.230 5.090 -15.815 1.00 41.75 222 ALA A O 1
ATOM 1733 N N . ASN A 1 223 ? 28.438 4.873 -16.119 1.00 36.97 223 ASN A N 1
ATOM 1734 C CA . ASN A 1 223 ? 28.859 4.581 -14.736 1.00 36.97 223 ASN A CA 1
ATOM 1735 C C . ASN A 1 223 ? 28.702 5.726 -13.697 1.00 36.97 223 ASN A C 1
ATOM 1737 O O . ASN A 1 223 ? 29.470 5.783 -12.743 1.00 36.97 223 ASN A O 1
ATOM 1741 N N . ARG A 1 224 ? 27.762 6.679 -13.826 1.00 42.22 224 ARG A N 1
ATOM 1742 C CA . ARG A 1 224 ? 27.728 7.854 -12.908 1.00 42.22 224 ARG A CA 1
ATOM 1743 C C . ARG A 1 224 ? 26.430 8.157 -12.160 1.00 42.22 224 ARG A C 1
ATOM 1745 O O . ARG A 1 224 ? 26.499 8.819 -11.135 1.00 42.22 224 ARG A O 1
ATOM 1752 N N . THR A 1 225 ? 25.254 7.709 -12.605 1.00 45.28 225 THR A N 1
ATOM 1753 C CA . THR A 1 225 ? 23.981 8.211 -12.026 1.00 45.28 225 THR A CA 1
ATOM 1754 C C . THR A 1 225 ? 23.364 7.327 -10.937 1.00 45.28 225 THR A C 1
ATOM 1756 O O . THR A 1 225 ? 22.637 7.844 -10.096 1.00 45.28 225 THR A O 1
ATOM 1759 N N . THR A 1 226 ? 23.655 6.021 -10.898 1.00 49.50 226 THR A N 1
ATOM 1760 C CA . THR A 1 226 ? 23.133 5.121 -9.844 1.00 49.50 226 THR A CA 1
ATOM 1761 C C . THR A 1 226 ? 23.872 5.287 -8.520 1.00 49.50 226 THR A C 1
ATOM 1763 O O . THR A 1 226 ? 23.251 5.133 -7.471 1.00 49.50 226 THR A O 1
ATOM 1766 N N . GLN A 1 227 ? 25.158 5.663 -8.549 1.00 51.66 227 GLN A N 1
ATOM 1767 C CA . GLN A 1 227 ? 25.898 5.926 -7.316 1.00 51.66 227 GLN A CA 1
ATOM 1768 C C . GLN A 1 227 ? 25.190 6.973 -6.452 1.00 51.66 227 GLN A C 1
ATOM 1770 O O . GLN A 1 227 ? 25.165 6.804 -5.252 1.00 51.66 227 GLN A O 1
ATOM 1775 N N . ALA A 1 228 ? 24.490 7.959 -7.017 1.00 55.34 228 ALA A N 1
ATOM 1776 C CA . ALA A 1 228 ? 23.741 8.930 -6.216 1.00 55.34 228 ALA A CA 1
ATOM 1777 C C . ALA A 1 228 ? 22.551 8.334 -5.425 1.00 55.34 228 ALA A C 1
ATOM 1779 O O . ALA A 1 228 ? 22.197 8.863 -4.376 1.00 55.34 228 ALA A O 1
ATOM 1780 N N . TYR A 1 229 ? 21.924 7.251 -5.908 1.00 51.06 229 TYR A N 1
ATOM 1781 C CA . TYR A 1 229 ? 20.831 6.576 -5.188 1.00 51.06 229 TYR A CA 1
ATOM 1782 C C . TYR A 1 229 ? 21.340 5.523 -4.204 1.00 51.06 229 TYR A C 1
ATOM 1784 O O . TYR A 1 229 ? 20.712 5.327 -3.172 1.00 51.06 229 TYR A O 1
ATOM 1792 N N . ALA A 1 230 ? 22.453 4.858 -4.526 1.00 53.22 230 ALA A N 1
ATOM 1793 C CA . ALA A 1 230 ? 23.080 3.856 -3.665 1.00 53.22 230 ALA A CA 1
ATOM 1794 C C . ALA A 1 230 ? 24.044 4.467 -2.630 1.00 53.22 230 ALA A C 1
ATOM 1796 O O . ALA A 1 230 ? 24.352 3.829 -1.629 1.00 53.22 230 ALA A O 1
ATOM 1797 N N . GLN A 1 231 ? 24.518 5.700 -2.840 1.00 59.59 231 GLN A N 1
ATOM 1798 C CA . GLN A 1 231 ? 25.364 6.409 -1.884 1.00 59.59 231 GLN A CA 1
ATOM 1799 C C . GLN A 1 231 ? 24.581 6.675 -0.599 1.00 59.59 231 GLN A C 1
ATOM 1801 O O . GLN A 1 231 ? 23.435 7.139 -0.625 1.00 59.59 231 GLN A O 1
ATOM 1806 N N . MET A 1 232 ? 25.217 6.357 0.528 1.00 50.12 232 MET A N 1
ATOM 1807 C CA . MET A 1 232 ? 24.666 6.612 1.851 1.00 50.12 232 MET A CA 1
ATOM 1808 C C . MET A 1 232 ? 24.519 8.114 2.074 1.00 50.12 232 MET A C 1
ATOM 1810 O O . MET A 1 232 ? 25.412 8.908 1.786 1.00 50.12 232 MET A O 1
ATOM 1814 N N . ASP A 1 233 ? 23.365 8.489 2.607 1.00 57.38 233 ASP A N 1
ATOM 1815 C CA . ASP A 1 233 ? 23.135 9.819 3.147 1.00 57.38 233 ASP A CA 1
ATOM 1816 C C . ASP A 1 233 ? 23.781 9.880 4.543 1.00 57.38 233 ASP A C 1
ATOM 1818 O O . ASP A 1 233 ? 23.674 8.920 5.310 1.00 57.38 233 ASP A O 1
ATOM 1822 N N . ALA A 1 234 ? 24.456 10.982 4.886 1.00 62.81 234 ALA A N 1
ATOM 1823 C CA . ALA A 1 234 ? 25.166 11.125 6.163 1.00 62.81 234 ALA A CA 1
ATOM 1824 C C . ALA A 1 234 ? 24.243 10.966 7.388 1.00 62.81 234 ALA A C 1
ATOM 1826 O O . ALA A 1 234 ? 24.706 10.607 8.469 1.00 62.81 234 ALA A O 1
ATOM 1827 N N . SER A 1 235 ? 22.938 11.201 7.213 1.00 56.06 235 SER A N 1
ATOM 1828 C CA . SER A 1 235 ? 21.911 10.972 8.237 1.00 56.06 235 SER A CA 1
ATOM 1829 C C . SER A 1 235 ? 21.715 9.494 8.594 1.00 56.06 235 SER A C 1
ATOM 1831 O O . SER A 1 235 ? 21.430 9.190 9.746 1.00 56.06 235 SER A O 1
ATOM 1833 N N . TRP A 1 236 ? 21.923 8.580 7.643 1.00 49.69 236 TRP A N 1
ATOM 1834 C CA . TRP A 1 236 ? 21.703 7.141 7.821 1.00 49.69 236 TRP A CA 1
ATOM 1835 C C . TRP A 1 236 ? 22.948 6.383 8.282 1.00 49.69 236 TRP A C 1
ATOM 1837 O O . TRP A 1 236 ? 22.823 5.269 8.772 1.00 49.69 236 TRP A O 1
ATOM 1847 N N . ALA A 1 237 ? 24.144 6.961 8.146 1.00 58.50 237 ALA A N 1
ATOM 1848 C CA . ALA A 1 237 ? 25.390 6.300 8.546 1.00 58.50 237 ALA A CA 1
ATOM 1849 C C . ALA A 1 237 ? 25.404 5.902 10.032 1.00 58.50 237 ALA A C 1
ATOM 1851 O O . ALA A 1 237 ? 25.862 4.820 10.372 1.00 58.50 237 ALA A O 1
ATOM 1852 N N . LYS A 1 238 ? 24.812 6.736 10.895 1.00 57.28 238 LYS A N 1
ATOM 1853 C CA . LYS A 1 238 ? 24.798 6.522 12.348 1.00 57.28 238 LYS A CA 1
ATOM 1854 C C . LYS A 1 238 ? 23.935 5.344 12.806 1.00 57.28 238 LYS A C 1
ATOM 1856 O O . LYS A 1 238 ? 24.246 4.763 13.834 1.00 57.28 238 LYS A O 1
ATOM 1861 N N . GLU A 1 239 ? 22.878 5.008 12.068 1.00 55.09 239 GLU A N 1
ATOM 1862 C CA . GLU A 1 239 ? 21.943 3.934 12.447 1.00 55.09 239 GLU A CA 1
ATOM 1863 C C . GLU A 1 239 ? 22.508 2.533 12.153 1.00 55.09 239 GLU A C 1
ATOM 1865 O O . GLU A 1 239 ? 22.051 1.548 12.721 1.00 55.09 239 GLU A O 1
ATOM 1870 N N . PHE A 1 240 ? 23.513 2.435 11.274 1.00 53.41 240 PHE A N 1
ATOM 1871 C CA . PHE A 1 240 ? 24.076 1.157 10.819 1.00 53.41 240 PHE A CA 1
ATOM 1872 C C . PHE A 1 240 ? 25.477 0.859 11.381 1.00 53.41 240 PHE A C 1
ATOM 1874 O O . PHE A 1 240 ? 25.948 -0.268 11.255 1.00 53.41 240 PHE A O 1
ATOM 1881 N N . ASP A 1 241 ? 26.126 1.820 12.052 1.00 50.81 241 ASP A N 1
ATOM 1882 C CA . ASP A 1 241 ? 27.392 1.589 12.773 1.00 50.81 241 ASP A CA 1
ATOM 1883 C C . ASP A 1 241 ? 27.202 0.717 14.035 1.00 50.81 241 ASP A C 1
ATOM 1885 O O . ASP A 1 241 ? 28.169 0.203 14.597 1.00 50.81 241 ASP A O 1
ATOM 1889 N N . THR A 1 242 ? 25.957 0.515 14.478 1.00 45.91 242 THR A N 1
ATOM 1890 C CA . THR A 1 242 ? 25.600 -0.303 15.647 1.00 45.91 242 THR A CA 1
ATOM 1891 C C . THR A 1 242 ? 25.441 -1.800 15.368 1.00 45.91 242 THR A C 1
ATOM 1893 O O . THR A 1 242 ? 25.390 -2.567 16.323 1.00 45.91 242 THR A O 1
ATOM 1896 N N . GLU A 1 243 ? 25.391 -2.243 14.105 1.00 37.09 243 GLU A N 1
ATOM 1897 C CA . GLU A 1 243 ? 25.165 -3.662 13.747 1.00 37.09 243 GLU A CA 1
ATOM 1898 C C . GLU A 1 243 ? 26.457 -4.462 13.475 1.00 37.09 243 GLU A C 1
ATOM 1900 O O . GLU A 1 243 ? 26.395 -5.648 13.156 1.00 37.09 243 GLU A O 1
ATOM 1905 N N . LEU A 1 244 ? 27.634 -3.838 13.607 1.00 35.28 244 LEU A N 1
ATOM 19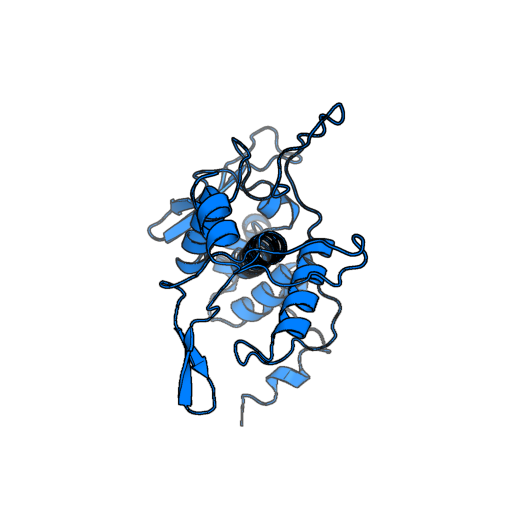06 C CA . LEU A 1 244 ? 28.946 -4.462 13.354 1.00 35.28 244 LEU A CA 1
ATOM 1907 C C . LEU A 1 244 ? 29.829 -4.619 14.611 1.00 35.28 244 LEU A C 1
ATOM 1909 O O . LEU A 1 244 ? 31.044 -4.788 14.485 1.00 35.28 244 LEU A O 1
ATOM 1913 N N . GLN A 1 245 ? 29.238 -4.587 15.810 1.00 33.38 245 GLN A N 1
ATOM 1914 C CA . GLN A 1 245 ? 29.882 -5.039 17.056 1.00 33.38 245 GLN A CA 1
ATOM 1915 C C . GLN A 1 245 ? 29.353 -6.410 17.466 1.00 33.38 245 GLN A C 1
ATOM 1917 O O . GLN A 1 245 ? 30.186 -7.232 17.911 1.00 33.38 245 GLN A O 1
#

Radius of gyration: 22.01 Å; chains: 1; bounding box: 64×34×56 Å

pLDDT: mean 80.27, std 16.58, range [33.38, 98.06]

Secondary structure (DSSP, 8-state):
-HHHHHHHHTT-PEEP-SSS-TT-EE-PEE-TTPPEEEPTTS-EEES-SEE-HHHHHHHHHHHHHHHHHHHHHHS---HHHHHTPBTT-EEEETTEEEEEEE--SS-TT--EEEEE--HHHHHHHHHHHHH--SSSBSSS-SS---SS---------HHHHHHHHHHHHHHHTTTTTPPPPPS----HHHHHHHHHHHHTTSTTHHHHHHHHTT-HHHHTT-TTSSHHHHSPPHHHHHHHTTS--

Foldseek 3Di:
DVVVVVQVVVVQWDFDPPPPDGDDTWRWDADPPADWFQAPVRDIDRLDGTGTPVRVVLVLLLLLLVLLLVCLQFQLDFQVQLQQQWPPQWDQDPNATWGWGFDPPPDPVRDIATGGGHPVNVVSQVVLVVQDPDHITSQADSDDDDDDPPPPPTHDPSQVSNVSNLVVCQVCVVSNVHDRDPDDRDDSNVSSLVSLLVQVPDPPSVCVNCSSNVNNVVVVPPPPDSCVSNPDDPVCPVVCVVVPD